Protein AF-A0A8T2SCH7-F1 (afdb_monomer_lite)

Secondary structure (DSSP, 8-state):
-EEEEEPPP-----SS-PPP----------S-----TTPPPPEEES--HHHHIIIIITTT---EEESTTTT-GGGG--HHHHHHHHTTSEEEEEEEEEETTTTEE--THHHHS-TTTS-SS--EEEEEEEEHHHHHIIIIISTT-TT-SEEEEEEEE-HHHH-HHHHTT----GGG--TT------EEE--TT-EEEEEE-SS-------SS--B-----GGGGGGG-B-SS-GGGTTBBS--GGGGTTS--

Structure (mmCIF, N/CA/C/O backbone):
data_AF-A0A8T2SCH7-F1
#
_entry.id   AF-A0A8T2SCH7-F1
#
loop_
_atom_site.group_PDB
_atom_site.id
_atom_site.type_symbol
_atom_site.label_atom_id
_atom_site.label_alt_id
_atom_site.label_comp_id
_atom_site.label_asym_id
_atom_site.label_entity_id
_atom_site.label_seq_id
_atom_site.pdbx_PDB_ins_code
_atom_site.Cartn_x
_atom_site.Cartn_y
_atom_site.Cartn_z
_atom_site.occupancy
_atom_site.B_iso_or_equiv
_atom_site.auth_seq_id
_atom_site.auth_comp_id
_atom_site.auth_asym_id
_atom_site.auth_atom_id
_atom_site.pdbx_PDB_model_num
ATOM 1 N N . MET A 1 1 ? 6.361 -9.635 -9.978 1.00 28.22 1 MET A N 1
ATOM 2 C CA . MET A 1 1 ? 5.290 -8.670 -10.321 1.00 28.22 1 MET A CA 1
ATOM 3 C C . MET A 1 1 ? 5.684 -7.310 -9.744 1.00 28.22 1 MET A C 1
ATOM 5 O O . MET A 1 1 ? 6.038 -7.266 -8.576 1.00 28.22 1 MET A O 1
ATOM 9 N N . MET A 1 2 ? 5.753 -6.240 -10.545 1.00 25.84 2 MET A N 1
ATOM 10 C CA . MET A 1 2 ? 6.092 -4.882 -10.066 1.00 25.84 2 MET A CA 1
ATOM 11 C C . MET A 1 2 ? 4.814 -4.156 -9.638 1.00 25.84 2 MET A C 1
ATOM 13 O O . MET A 1 2 ? 3.806 -4.282 -10.328 1.00 25.84 2 MET A O 1
ATOM 17 N N . LYS A 1 3 ? 4.845 -3.406 -8.532 1.00 30.06 3 LYS A N 1
ATOM 18 C CA . LYS A 1 3 ? 3.675 -2.742 -7.936 1.00 30.06 3 LYS A CA 1
ATOM 19 C C . LYS A 1 3 ? 3.937 -1.250 -7.771 1.00 30.06 3 LYS A C 1
ATOM 21 O O . LYS A 1 3 ? 5.049 -0.839 -7.463 1.00 30.06 3 LYS A O 1
ATOM 26 N N . TRP A 1 4 ? 2.898 -0.450 -7.967 1.00 32.16 4 TRP A N 1
ATOM 27 C CA . TRP A 1 4 ? 2.914 0.998 -7.773 1.00 32.16 4 TRP A CA 1
ATOM 28 C C . TRP A 1 4 ? 1.619 1.439 -7.102 1.00 32.16 4 TRP A C 1
ATOM 30 O O . TRP A 1 4 ? 0.642 0.704 -7.135 1.00 32.16 4 TRP A O 1
ATOM 40 N N . MET A 1 5 ? 1.597 2.616 -6.484 1.00 27.81 5 MET A N 1
ATOM 41 C CA . MET A 1 5 ? 0.427 3.149 -5.778 1.00 27.81 5 MET A CA 1
ATOM 42 C C . MET A 1 5 ? 0.433 4.688 -5.853 1.00 27.81 5 MET A C 1
ATOM 44 O O . MET A 1 5 ? 1.464 5.296 -5.585 1.00 27.81 5 MET A O 1
ATOM 48 N N . TRP A 1 6 ? -0.699 5.304 -6.204 1.00 23.48 6 TRP A N 1
ATOM 49 C CA . TRP A 1 6 ? -0.928 6.755 -6.319 1.00 23.48 6 TRP A CA 1
ATOM 50 C C . TRP A 1 6 ? -2.396 7.063 -6.016 1.00 23.48 6 TRP A C 1
ATOM 52 O O . TRP A 1 6 ? -3.260 6.516 -6.666 1.00 23.48 6 TRP A O 1
ATOM 62 N N . GLY A 1 7 ? -2.748 7.912 -5.061 1.00 24.41 7 GLY A N 1
ATOM 63 C CA . GLY A 1 7 ? -4.157 8.295 -4.861 1.00 24.41 7 GLY A CA 1
ATOM 64 C C . GLY A 1 7 ? -4.513 9.560 -5.641 1.00 24.41 7 GLY A C 1
ATOM 65 O O . GLY A 1 7 ? -3.963 10.605 -5.309 1.00 24.41 7 GLY A O 1
ATOM 66 N N . ASP A 1 8 ? -5.440 9.488 -6.606 1.00 26.50 8 ASP A N 1
ATOM 67 C CA . ASP A 1 8 ? -6.141 10.680 -7.117 1.00 26.50 8 ASP A CA 1
ATOM 68 C C . ASP A 1 8 ? -7.386 10.966 -6.275 1.00 26.50 8 ASP A C 1
ATOM 70 O O . ASP A 1 8 ? -8.148 10.064 -5.911 1.00 26.50 8 ASP A O 1
ATOM 74 N N . GLY A 1 9 ? -7.552 12.246 -5.946 1.00 28.94 9 GLY A N 1
ATOM 75 C CA . GLY A 1 9 ? -8.533 12.747 -5.000 1.00 28.94 9 GLY A CA 1
ATOM 76 C C . GLY A 1 9 ? -9.970 12.744 -5.512 1.00 28.94 9 GLY A C 1
ATOM 77 O O . GLY A 1 9 ? -10.261 13.134 -6.635 1.00 28.94 9 GLY A O 1
ATOM 78 N N . ALA A 1 10 ? -10.879 12.382 -4.615 1.00 25.59 10 ALA A N 1
ATOM 79 C CA . ALA A 1 10 ? -12.086 13.146 -4.325 1.00 25.59 10 ALA A CA 1
ATOM 80 C C . ALA A 1 10 ? -12.674 12.575 -3.034 1.00 25.59 10 ALA A C 1
ATOM 82 O O . ALA A 1 10 ? -13.134 11.432 -2.996 1.00 25.59 10 ALA A O 1
ATOM 83 N N . GLY A 1 11 ? -12.653 13.370 -1.966 1.00 32.06 11 GLY A N 1
ATOM 84 C CA . GLY A 1 11 ? -13.435 13.095 -0.773 1.00 32.06 11 GLY A CA 1
ATOM 85 C C . GLY A 1 11 ? -14.918 13.125 -1.122 1.00 32.06 11 GLY A C 1
ATOM 86 O O . GLY A 1 11 ? -15.516 14.190 -1.169 1.00 32.06 11 GLY A O 1
ATOM 87 N N . LYS A 1 12 ? -15.496 11.952 -1.381 1.00 23.06 12 LYS A N 1
ATOM 88 C CA . LYS A 1 12 ? -16.883 11.594 -1.070 1.00 23.06 12 LYS A CA 1
ATOM 89 C C . LYS A 1 12 ? -16.900 10.097 -0.799 1.00 23.06 12 LYS A C 1
ATOM 91 O O . LYS A 1 12 ? -16.490 9.314 -1.653 1.00 23.06 12 LYS A O 1
ATOM 96 N N . VAL A 1 13 ? -17.390 9.702 0.374 1.00 29.55 13 VAL A N 1
ATOM 97 C CA . VAL A 1 13 ? -17.835 8.327 0.615 1.00 29.55 13 VAL A CA 1
ATOM 98 C C . VAL A 1 13 ? -18.887 8.023 -0.449 1.00 29.55 13 VAL A C 1
ATOM 100 O O . VAL A 1 13 ? -20.000 8.532 -0.394 1.00 29.55 13 VAL A O 1
ATOM 103 N N . ASN A 1 14 ? -18.503 7.258 -1.464 1.00 21.97 14 ASN A N 1
ATOM 104 C CA . ASN A 1 14 ? -19.395 6.747 -2.489 1.00 21.97 14 ASN A CA 1
ATOM 105 C C . ASN A 1 14 ? -19.035 5.283 -2.704 1.00 21.97 14 ASN A C 1
ATOM 107 O O . ASN A 1 14 ? -17.885 4.954 -3.000 1.00 21.97 14 ASN A O 1
ATOM 111 N N . LEU A 1 15 ? -20.038 4.412 -2.562 1.00 24.67 15 LEU A N 1
ATOM 112 C CA . LEU A 1 15 ? -19.986 3.065 -3.112 1.00 24.67 15 LEU A CA 1
ATOM 113 C C . LEU A 1 15 ? -19.477 3.144 -4.557 1.00 24.67 15 LEU A C 1
ATOM 115 O O . LEU A 1 15 ? -19.987 3.938 -5.347 1.00 24.67 15 LEU A O 1
ATOM 119 N N . ALA A 1 16 ? -18.477 2.314 -4.852 1.00 25.75 16 ALA A N 1
ATOM 120 C CA . ALA A 1 16 ? -17.986 1.935 -6.172 1.00 25.75 16 ALA A CA 1
ATOM 121 C C . ALA A 1 16 ? -18.681 2.621 -7.366 1.00 25.75 16 ALA A C 1
ATOM 123 O O . ALA A 1 16 ? -19.712 2.155 -7.847 1.00 25.75 16 ALA A O 1
ATOM 124 N N . ARG A 1 17 ? -18.069 3.682 -7.901 1.00 22.08 17 ARG A N 1
ATOM 125 C CA . ARG A 1 17 ? -18.252 4.105 -9.297 1.00 22.08 17 ARG A CA 1
ATOM 126 C C . ARG A 1 17 ? -16.955 4.709 -9.827 1.00 22.08 17 ARG A C 1
ATOM 128 O O . ARG A 1 17 ? -16.694 5.891 -9.635 1.00 22.08 17 ARG A O 1
ATOM 135 N N . SER A 1 18 ? -16.150 3.904 -10.518 1.00 26.44 18 SER A N 1
ATOM 136 C CA . SER A 1 18 ? -15.151 4.427 -11.453 1.00 26.44 18 SER A CA 1
ATOM 137 C C . SER A 1 18 ? -15.870 4.831 -12.739 1.00 26.44 18 SER A C 1
ATOM 139 O O . SER A 1 18 ? -16.468 3.983 -13.405 1.00 26.44 18 SER A O 1
ATOM 141 N N . LEU A 1 19 ? -15.846 6.123 -13.065 1.00 22.61 19 LEU A N 1
ATOM 142 C CA . LEU A 1 19 ? -16.333 6.628 -14.343 1.00 22.61 19 LEU A CA 1
ATOM 143 C C . LEU A 1 19 ? -15.437 6.155 -15.497 1.00 22.61 19 LEU A C 1
ATOM 145 O O . LEU A 1 19 ? -14.212 6.204 -15.426 1.00 22.61 19 LEU A O 1
ATOM 149 N N . LEU A 1 20 ? -16.116 5.721 -16.555 1.00 26.31 20 LEU A N 1
ATOM 150 C CA . LEU A 1 20 ? -15.616 5.365 -17.876 1.00 26.31 20 LEU A CA 1
ATOM 151 C C . LEU A 1 20 ? -15.364 6.621 -18.719 1.00 26.31 20 LEU A C 1
ATOM 153 O O . LEU A 1 20 ? -16.193 7.528 -18.721 1.00 26.31 20 LEU A O 1
ATOM 157 N N . LEU A 1 21 ? -14.336 6.582 -19.565 1.00 23.95 21 LEU A N 1
ATOM 158 C CA . LEU A 1 21 ? -14.369 7.214 -20.885 1.00 23.95 21 LEU A CA 1
ATOM 159 C C . LEU A 1 21 ? -13.768 6.234 -21.898 1.00 23.95 21 LEU A C 1
ATOM 161 O O . LEU A 1 21 ? -12.654 5.757 -21.711 1.00 23.95 21 LEU A O 1
ATOM 165 N N . GLY A 1 22 ? -14.518 5.939 -22.965 1.00 23.25 22 GLY A N 1
ATOM 166 C CA . GLY A 1 22 ? -14.014 5.214 -24.136 1.00 23.25 22 GLY A CA 1
ATOM 167 C C . GLY A 1 22 ? -14.621 3.832 -24.361 1.00 23.25 22 GLY A C 1
ATOM 168 O O . GLY A 1 22 ? -13.958 2.811 -24.238 1.00 23.25 22 GLY A O 1
ATOM 169 N N . SER A 1 23 ? -15.891 3.809 -24.748 1.00 28.23 23 SER A N 1
ATOM 170 C CA . SER A 1 23 ? -16.586 2.665 -25.337 1.00 28.23 23 SER A CA 1
ATOM 171 C C . SER A 1 23 ? -15.887 2.128 -26.593 1.00 28.23 23 SER A C 1
ATOM 173 O O . SER A 1 23 ? -15.727 2.875 -27.559 1.00 28.23 23 SER A O 1
ATOM 175 N N . ARG A 1 24 ? -15.603 0.820 -26.626 1.00 26.30 24 ARG A N 1
ATOM 176 C CA . ARG A 1 24 ? -15.774 -0.054 -27.802 1.00 26.30 24 ARG A CA 1
ATOM 177 C C . ARG A 1 24 ? -15.800 -1.517 -27.354 1.00 26.30 24 ARG A C 1
ATOM 179 O O . ARG A 1 24 ? -14.807 -2.045 -26.868 1.00 26.30 24 ARG A O 1
ATOM 186 N N . ASN A 1 25 ? -16.958 -2.147 -27.539 1.00 33.34 25 ASN A N 1
ATOM 187 C CA . ASN A 1 25 ? -17.119 -3.596 -27.507 1.00 33.34 25 ASN A CA 1
ATOM 188 C C . ASN A 1 25 ? -16.117 -4.241 -28.472 1.00 33.34 25 ASN A C 1
ATOM 190 O O . ASN A 1 25 ? -16.177 -3.962 -29.668 1.00 33.34 25 ASN A O 1
ATOM 194 N N . MET A 1 26 ? -15.267 -5.142 -27.985 1.00 29.25 26 MET A N 1
ATOM 195 C CA . MET A 1 26 ? -14.740 -6.228 -28.808 1.00 29.25 26 MET A CA 1
ATOM 196 C C . MET A 1 26 ? -14.812 -7.530 -28.017 1.00 29.25 26 MET A C 1
ATOM 198 O O . MET A 1 26 ? -14.457 -7.583 -26.844 1.00 29.25 26 MET A O 1
ATOM 202 N N . GLY A 1 27 ? -15.410 -8.525 -28.669 1.00 25.09 27 GLY A N 1
ATOM 203 C CA . GLY A 1 27 ? -15.901 -9.756 -28.077 1.00 25.09 27 GLY A CA 1
ATOM 204 C C . GLY A 1 27 ? -14.831 -10.663 -27.484 1.00 25.09 27 GLY A C 1
ATOM 205 O O . GLY A 1 27 ? -13.634 -10.538 -27.735 1.00 25.09 27 GLY A O 1
ATOM 206 N N . PHE A 1 28 ? -15.326 -11.617 -26.703 1.00 35.09 28 PHE A N 1
ATOM 207 C CA . PHE A 1 28 ? -14.559 -12.729 -26.174 1.00 35.09 28 PHE A CA 1
ATOM 208 C C . PHE A 1 28 ? -13.975 -13.559 -27.322 1.00 35.09 28 PHE A C 1
ATOM 210 O O . PHE A 1 28 ? -14.704 -14.168 -28.102 1.00 35.09 28 PHE A O 1
ATOM 217 N N . SER A 1 29 ? -12.648 -13.591 -27.389 1.00 30.23 29 SER A N 1
ATOM 218 C CA . SER A 1 29 ? -11.866 -14.555 -28.155 1.00 30.23 29 SER A CA 1
ATOM 219 C C . SER A 1 29 ? -10.732 -15.033 -27.261 1.00 30.23 29 SER A C 1
ATOM 221 O O . SER A 1 29 ? -9.880 -14.252 -26.838 1.00 30.23 29 SER A O 1
ATOM 223 N N . SER A 1 30 ? -10.748 -16.328 -26.966 1.00 36.09 30 SER A N 1
ATOM 224 C CA . SER A 1 30 ? -9.691 -17.065 -26.288 1.00 36.09 30 SER A CA 1
ATOM 225 C C . SER A 1 30 ? -8.424 -17.083 -27.148 1.00 36.09 30 SER A C 1
ATOM 227 O O . SER A 1 30 ? -8.255 -17.944 -28.008 1.00 36.09 30 SER A O 1
ATOM 229 N N . SER A 1 31 ? -7.530 -16.125 -26.929 1.00 33.31 31 SER A N 1
ATOM 230 C CA . SER A 1 31 ? -6.163 -16.154 -27.451 1.00 33.31 31 SER A CA 1
ATOM 231 C C . SER A 1 31 ? -5.293 -15.227 -26.610 1.00 33.31 31 SER A C 1
ATOM 233 O O . SER A 1 31 ? -5.635 -14.052 -26.496 1.00 33.31 31 SER A O 1
ATOM 235 N N . ASN A 1 32 ? -4.209 -15.764 -26.034 1.00 41.28 32 ASN A N 1
ATOM 236 C CA . ASN A 1 32 ? -3.140 -15.071 -25.299 1.00 41.28 32 ASN A CA 1
ATOM 237 C C . ASN A 1 32 ? -3.033 -13.573 -25.636 1.00 41.28 32 ASN A C 1
ATOM 239 O O . ASN A 1 32 ? -2.365 -13.193 -26.598 1.00 41.28 32 ASN A O 1
ATOM 243 N N . GLN A 1 33 ? -3.667 -12.714 -24.837 1.00 42.34 33 GLN A N 1
ATOM 244 C CA . GLN A 1 33 ? -3.429 -11.279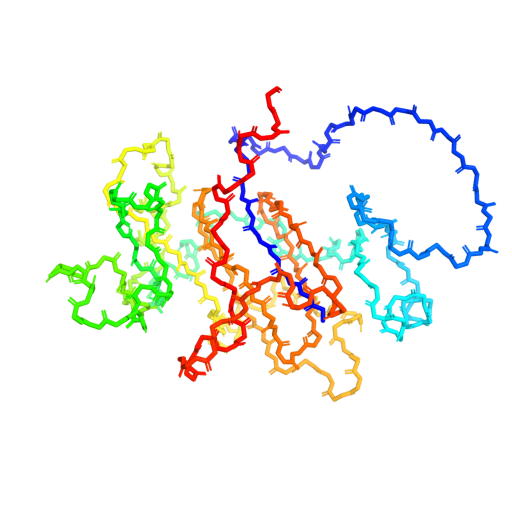 -24.924 1.00 42.34 33 GLN A CA 1
ATOM 245 C C . GLN A 1 33 ? -2.200 -10.974 -24.075 1.00 42.34 33 GLN A C 1
ATOM 247 O O . GLN A 1 33 ? -2.274 -10.883 -22.852 1.00 42.34 33 GLN A O 1
ATOM 252 N N . GLY A 1 34 ? -1.045 -10.875 -24.735 1.00 47.81 34 GLY A N 1
ATOM 253 C CA . GLY A 1 34 ? 0.146 -10.307 -24.115 1.00 47.81 34 GLY A CA 1
ATOM 254 C C . GLY A 1 34 ? -0.154 -8.909 -23.567 1.00 47.81 34 GLY A C 1
ATOM 255 O O . GLY A 1 34 ? -1.016 -8.200 -24.088 1.00 47.81 34 GLY A O 1
ATOM 256 N N . ILE A 1 35 ? 0.551 -8.510 -22.507 1.00 55.72 35 ILE A N 1
ATOM 257 C CA . ILE A 1 35 ? 0.437 -7.159 -21.950 1.00 55.72 35 ILE A CA 1
ATOM 258 C C . ILE A 1 35 ? 0.805 -6.153 -23.048 1.00 55.72 35 ILE A C 1
ATOM 260 O O . ILE A 1 35 ? 1.967 -6.051 -23.442 1.00 55.72 35 ILE A O 1
ATOM 264 N N . VAL A 1 36 ? -0.178 -5.397 -23.536 1.00 59.53 36 VAL A N 1
ATOM 265 C CA . VAL A 1 36 ? 0.071 -4.266 -24.433 1.00 59.53 36 VAL A CA 1
ATOM 266 C C . VAL A 1 36 ? 0.588 -3.105 -23.589 1.00 59.53 36 VAL A C 1
ATOM 268 O O . VAL A 1 36 ? -0.048 -2.701 -22.614 1.00 59.53 36 VAL A O 1
ATOM 271 N N . ALA A 1 37 ? 1.754 -2.566 -23.944 1.00 63.97 37 ALA A N 1
ATOM 272 C CA . ALA A 1 37 ? 2.327 -1.416 -23.253 1.00 63.97 37 ALA A CA 1
ATOM 273 C C . ALA A 1 37 ? 1.334 -0.237 -23.253 1.00 63.97 37 ALA A C 1
ATOM 275 O O . ALA A 1 37 ? 0.829 0.158 -24.301 1.00 63.97 37 ALA A O 1
ATOM 276 N N . GLY A 1 38 ? 1.043 0.307 -22.067 1.00 69.25 38 GLY A N 1
ATOM 277 C CA . GLY A 1 38 ? 0.085 1.404 -21.889 1.00 69.25 38 GLY A CA 1
ATOM 278 C C . GLY A 1 38 ? -1.388 0.986 -21.780 1.00 69.25 38 GLY A C 1
ATOM 279 O O . GLY A 1 38 ? -2.228 1.850 -21.537 1.00 69.25 38 GLY A O 1
ATOM 280 N N . ALA A 1 39 ? -1.721 -0.303 -21.906 1.00 80.50 39 ALA A N 1
ATOM 281 C CA . ALA A 1 39 ? -3.089 -0.776 -21.707 1.00 80.50 39 ALA A CA 1
ATOM 282 C C . ALA A 1 39 ? -3.448 -0.911 -20.211 1.00 80.50 39 ALA A C 1
ATOM 284 O O . ALA A 1 39 ? -2.582 -1.238 -19.391 1.00 80.50 39 ALA A O 1
ATOM 285 N N . PRO A 1 40 ? -4.724 -0.697 -19.834 1.00 87.75 40 PRO A N 1
ATOM 286 C CA . PRO A 1 40 ? -5.210 -0.999 -18.492 1.00 87.75 40 PRO A CA 1
ATOM 287 C C . PRO A 1 40 ? -5.008 -2.473 -18.118 1.00 87.75 40 PRO A C 1
ATOM 289 O O . PRO A 1 40 ? -5.125 -3.365 -18.958 1.00 87.75 40 PRO A O 1
ATOM 292 N N . VAL A 1 41 ? -4.762 -2.733 -16.833 1.00 89.81 41 VAL A N 1
ATOM 293 C CA . VAL A 1 41 ? -4.708 -4.100 -16.294 1.00 89.81 41 VAL A CA 1
ATOM 294 C C . VAL A 1 41 ? -6.084 -4.760 -16.423 1.00 89.81 41 VAL A C 1
ATOM 296 O O . VAL A 1 41 ? -7.104 -4.142 -16.108 1.00 89.81 41 VAL A O 1
ATOM 299 N N . SER A 1 42 ? -6.103 -6.022 -16.865 1.00 91.50 42 SER A N 1
ATOM 300 C CA . SER A 1 42 ? -7.337 -6.806 -16.994 1.00 91.50 42 SER A CA 1
ATOM 301 C C . SER A 1 42 ? -8.090 -6.916 -15.663 1.00 91.50 42 SER A C 1
ATOM 303 O O . SER A 1 42 ? -7.482 -6.974 -14.589 1.00 91.50 42 SER A O 1
ATOM 305 N N . ARG A 1 43 ? -9.423 -6.929 -15.735 1.00 94.38 43 ARG A N 1
ATOM 306 C CA . ARG A 1 43 ? -10.316 -7.048 -14.578 1.00 94.38 43 ARG A CA 1
ATOM 307 C C . ARG A 1 43 ? -11.164 -8.299 -14.729 1.00 94.38 43 ARG A C 1
ATOM 309 O O . ARG A 1 43 ? -11.694 -8.543 -15.812 1.00 94.38 43 ARG A O 1
ATOM 316 N N . VAL A 1 44 ? -11.293 -9.068 -13.656 1.00 94.75 44 VAL A N 1
ATOM 317 C CA . VAL A 1 44 ? -12.109 -10.284 -13.618 1.00 94.75 44 VAL A CA 1
ATOM 318 C C . VAL A 1 44 ? -12.893 -10.366 -12.323 1.00 94.75 44 VAL A C 1
ATOM 320 O O . VAL A 1 44 ? -12.405 -9.979 -11.266 1.00 94.75 44 VAL A O 1
ATOM 323 N N . HIS A 1 45 ? -14.102 -10.902 -12.403 1.00 94.56 45 HIS A N 1
ATOM 324 C CA . HIS A 1 45 ? -14.978 -11.067 -11.254 1.00 94.56 45 HIS A CA 1
ATOM 325 C C . HIS A 1 45 ? -14.762 -12.443 -10.621 1.00 94.56 45 HIS A C 1
ATOM 327 O O . HIS A 1 45 ? -15.151 -13.441 -11.225 1.00 94.56 45 HIS A O 1
ATOM 333 N N . ALA A 1 46 ? -14.150 -12.481 -9.431 1.00 88.62 46 ALA A N 1
ATOM 334 C CA . ALA A 1 46 ? -13.932 -13.680 -8.610 1.00 88.62 46 ALA A CA 1
ATOM 335 C C . ALA A 1 46 ? -13.679 -14.974 -9.431 1.00 88.62 46 ALA A C 1
ATOM 337 O O . ALA A 1 46 ? -14.507 -15.889 -9.413 1.00 88.62 46 ALA A O 1
ATOM 338 N N . PRO A 1 47 ? -12.582 -15.049 -10.216 1.00 93.31 47 PRO A N 1
ATOM 339 C CA . PRO A 1 47 ? -12.305 -16.201 -11.068 1.00 93.31 47 PRO A CA 1
ATOM 340 C C . PRO A 1 47 ? -12.104 -17.447 -10.205 1.00 93.31 47 PRO A C 1
ATOM 342 O O . PRO A 1 47 ? -11.603 -17.358 -9.087 1.00 93.31 47 PRO A O 1
ATOM 345 N N . ARG A 1 48 ? -12.418 -18.634 -10.726 1.00 94.69 48 ARG A N 1
ATOM 346 C CA . ARG A 1 48 ? -12.083 -19.872 -10.008 1.00 94.69 48 ARG A CA 1
ATOM 347 C C . ARG A 1 48 ? -10.572 -19.937 -9.795 1.00 94.69 48 ARG A C 1
ATOM 349 O O . ARG A 1 48 ? -9.822 -19.635 -10.726 1.00 94.69 48 ARG A O 1
ATOM 356 N N . PHE A 1 49 ? -10.125 -20.421 -8.638 1.00 92.44 49 PHE A N 1
ATOM 357 C CA . PHE A 1 49 ? -8.703 -20.578 -8.325 1.00 92.44 49 PHE A CA 1
ATOM 358 C C . PHE A 1 49 ? -7.865 -21.186 -9.464 1.0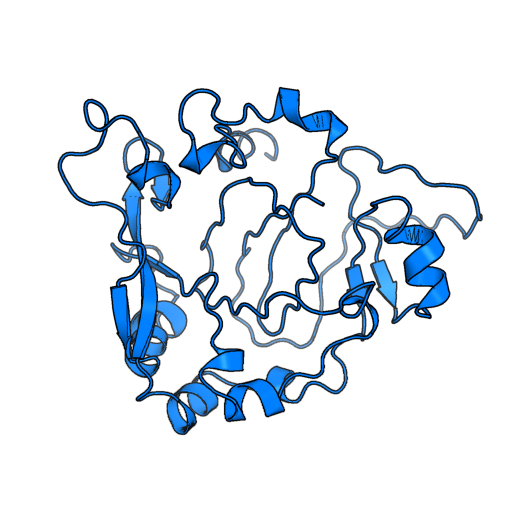0 92.44 49 PHE A C 1
ATOM 360 O O . PHE A 1 49 ? -6.804 -20.676 -9.804 1.00 92.44 49 PHE A O 1
ATOM 367 N N . GLN A 1 50 ? -8.355 -22.243 -10.118 1.00 95.12 50 GLN A N 1
ATOM 368 C CA . GLN A 1 50 ? -7.633 -22.899 -11.217 1.00 95.12 50 GLN A CA 1
ATOM 369 C C . GLN A 1 50 ? -7.456 -22.000 -12.450 1.00 95.12 50 GLN A C 1
ATOM 371 O O . GLN A 1 50 ? -6.396 -22.023 -13.075 1.00 95.12 50 GLN A O 1
ATOM 376 N N . ASP A 1 51 ? -8.471 -21.198 -12.784 1.00 95.44 51 ASP A N 1
ATOM 377 C CA . ASP A 1 51 ? -8.376 -20.228 -13.876 1.00 95.44 51 ASP A CA 1
ATOM 378 C C . ASP A 1 51 ? -7.412 -19.099 -13.482 1.00 95.44 51 ASP A C 1
ATOM 380 O O . ASP A 1 51 ? -6.564 -18.720 -14.287 1.00 95.44 51 ASP A O 1
ATOM 384 N N . PHE A 1 52 ? -7.448 -18.648 -12.215 1.00 94.06 52 PHE A N 1
ATOM 385 C CA . PHE A 1 52 ? -6.469 -17.693 -11.683 1.00 94.06 52 PHE A CA 1
ATOM 386 C C . PHE A 1 52 ? -5.022 -18.177 -11.888 1.00 94.06 52 PHE A C 1
ATOM 388 O O . PHE A 1 52 ? -4.165 -17.445 -12.396 1.00 94.06 52 PHE A O 1
ATOM 395 N N . ILE A 1 53 ? -4.758 -19.437 -11.522 1.00 93.38 53 ILE A N 1
ATOM 396 C CA . ILE A 1 53 ? -3.435 -20.049 -11.649 1.00 93.38 53 ILE A CA 1
ATOM 397 C C . ILE A 1 53 ? -2.986 -20.113 -13.112 1.00 93.38 53 ILE A C 1
ATOM 399 O O . ILE A 1 53 ? -1.861 -19.714 -13.422 1.00 93.38 53 ILE A O 1
ATOM 403 N N . ARG A 1 54 ? -3.855 -20.613 -13.998 1.00 95.00 54 ARG A N 1
ATOM 404 C CA . ARG A 1 54 ? -3.550 -20.832 -15.418 1.00 95.00 54 ARG A CA 1
ATOM 405 C C . ARG A 1 54 ? -3.318 -19.524 -16.171 1.00 95.00 54 ARG A C 1
ATOM 407 O O . ARG A 1 54 ? -2.342 -19.432 -16.908 1.00 95.00 54 ARG A O 1
ATOM 414 N N . ASP A 1 55 ? -4.202 -18.545 -15.992 1.00 92.50 55 ASP A N 1
ATOM 415 C CA . ASP A 1 55 ? -4.280 -17.391 -16.894 1.00 92.50 55 ASP A CA 1
ATOM 416 C C . ASP A 1 55 ? -3.492 -16.170 -16.384 1.00 92.50 55 ASP A C 1
ATOM 418 O O . ASP A 1 55 ? -3.101 -15.325 -17.190 1.00 92.50 55 ASP A O 1
ATOM 422 N N . TRP A 1 56 ? -3.194 -16.082 -15.076 1.00 91.75 56 TRP A N 1
ATOM 423 C CA . TRP A 1 56 ? -2.501 -14.917 -14.496 1.00 91.75 56 TRP A CA 1
ATOM 424 C C . TRP A 1 56 ? -1.284 -15.261 -13.640 1.00 91.75 56 TRP A C 1
ATOM 426 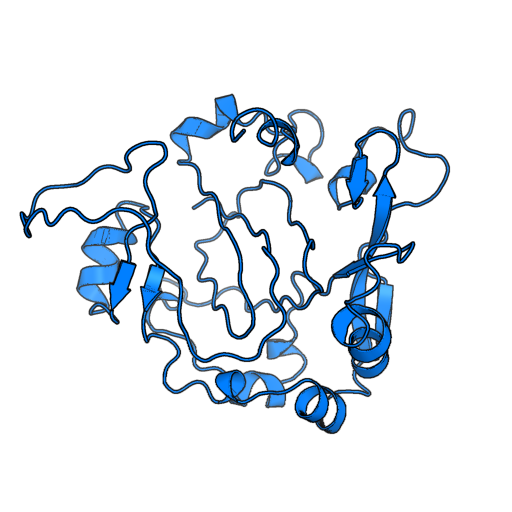O O . TRP A 1 56 ? -0.220 -14.671 -13.841 1.00 91.75 56 TRP A O 1
ATOM 436 N N . PHE A 1 57 ? -1.388 -16.222 -12.716 1.00 88.56 57 PHE A N 1
ATOM 437 C CA . PHE A 1 57 ? -0.271 -16.538 -11.820 1.00 88.56 57 PHE A CA 1
ATOM 438 C C . PHE A 1 57 ? 0.917 -17.162 -12.567 1.00 88.56 57 PHE A C 1
ATOM 440 O O . PHE A 1 57 ? 2.021 -16.622 -12.513 1.00 88.56 57 PHE A O 1
ATOM 447 N N . GLN A 1 58 ? 0.710 -18.267 -13.294 1.00 87.69 58 GLN A N 1
ATOM 448 C CA . GLN A 1 58 ? 1.788 -18.947 -14.026 1.00 87.69 58 GLN A CA 1
ATOM 449 C C . GLN A 1 58 ? 2.396 -18.065 -15.133 1.00 87.69 58 GLN A C 1
ATOM 451 O O . GLN A 1 58 ? 3.622 -17.959 -15.186 1.00 87.69 58 GLN A O 1
ATOM 456 N N . PRO A 1 59 ? 1.601 -17.343 -15.952 1.00 87.94 59 PRO A N 1
ATOM 457 C CA . PRO A 1 59 ? 2.141 -16.437 -16.970 1.00 87.94 59 PRO A CA 1
ATOM 458 C C . PRO A 1 59 ? 2.761 -15.150 -16.406 1.00 87.94 59 PRO A C 1
ATOM 460 O O . PRO A 1 59 ? 3.350 -14.381 -17.163 1.00 87.94 59 PRO A O 1
ATOM 463 N N . GLN A 1 60 ? 2.640 -14.901 -15.095 1.00 87.19 60 GLN A N 1
ATOM 464 C CA . GLN A 1 60 ? 3.127 -13.696 -14.412 1.00 87.19 60 GLN A CA 1
ATOM 465 C C . GLN A 1 60 ? 2.462 -12.397 -14.901 1.00 87.19 60 GLN A C 1
ATOM 467 O O . GLN A 1 60 ? 3.108 -11.346 -14.982 1.00 87.19 60 GLN A O 1
ATOM 472 N N . PHE A 1 61 ? 1.158 -12.442 -15.180 1.00 87.81 61 PHE A N 1
ATOM 473 C CA . PHE A 1 61 ? 0.383 -11.272 -15.587 1.00 87.81 61 PHE A CA 1
ATOM 474 C C . PHE A 1 61 ? -0.386 -10.645 -14.418 1.00 87.81 61 PHE A C 1
ATOM 476 O O . PHE A 1 61 ? -0.973 -11.355 -13.601 1.00 87.81 61 PHE A O 1
ATOM 483 N N . PRO A 1 62 ? -0.393 -9.303 -14.307 1.00 91.69 62 PRO A N 1
ATOM 484 C CA . PRO A 1 62 ? -1.182 -8.615 -13.301 1.00 91.69 62 PRO A CA 1
ATOM 485 C C . PRO A 1 62 ? -2.671 -8.691 -13.654 1.00 91.69 62 PRO A C 1
ATOM 487 O O . PRO A 1 62 ? -3.057 -8.665 -14.825 1.00 91.69 62 PRO A O 1
ATOM 490 N N . VAL A 1 63 ? -3.511 -8.726 -12.624 1.00 94.00 63 VAL A N 1
ATOM 491 C CA . VAL A 1 63 ? -4.967 -8.751 -12.759 1.00 94.00 63 VAL A CA 1
ATOM 492 C C . VAL A 1 63 ? -5.616 -8.049 -11.579 1.00 94.00 63 VAL A C 1
ATOM 494 O O . VAL A 1 63 ? -5.121 -8.122 -10.454 1.00 94.00 63 VAL A O 1
ATOM 497 N N . VAL A 1 64 ? -6.727 -7.362 -11.833 1.00 95.50 64 VAL A N 1
ATOM 498 C CA . VAL A 1 64 ? -7.617 -6.878 -10.778 1.00 95.50 64 VAL A CA 1
ATOM 499 C C . VAL A 1 64 ? -8.730 -7.894 -10.581 1.00 95.50 64 VAL A C 1
ATOM 501 O O . VAL A 1 64 ? -9.488 -8.171 -11.509 1.00 95.50 64 VAL A O 1
ATOM 504 N N . ILE A 1 65 ? -8.835 -8.418 -9.362 1.00 94.56 65 ILE A N 1
ATOM 505 C CA . ILE A 1 65 ? -9.901 -9.340 -8.983 1.00 94.56 65 ILE A CA 1
ATOM 506 C C . ILE A 1 65 ? -11.002 -8.555 -8.278 1.00 94.56 65 ILE A C 1
ATOM 508 O O . ILE A 1 65 ? -10.804 -7.989 -7.204 1.00 94.56 65 ILE A O 1
ATOM 512 N N . GLU A 1 66 ? -12.167 -8.516 -8.901 1.00 93.75 66 GLU A N 1
ATOM 513 C CA . GLU A 1 66 ? -13.375 -7.917 -8.356 1.00 93.75 66 GLU A CA 1
ATOM 514 C C . GLU A 1 66 ? -14.100 -8.928 -7.465 1.00 93.75 66 GLU A C 1
ATOM 516 O O . GLU A 1 66 ? -13.962 -10.141 -7.635 1.00 93.75 66 GLU A O 1
ATOM 521 N N . SER A 1 67 ? -14.842 -8.416 -6.484 1.00 90.31 67 SER A N 1
ATOM 522 C CA . SER A 1 67 ? -15.661 -9.199 -5.547 1.00 90.31 67 SER A CA 1
ATOM 523 C C . SER A 1 67 ? -14.930 -10.167 -4.603 1.00 90.31 67 SER A C 1
ATOM 525 O O . SER A 1 67 ? -15.553 -10.737 -3.715 1.00 90.31 67 SER A O 1
ATOM 527 N N . ALA A 1 68 ? -13.598 -10.261 -4.662 1.00 89.56 68 ALA A N 1
ATOM 528 C CA . ALA A 1 68 ? -12.805 -11.098 -3.748 1.00 89.56 68 ALA A CA 1
ATOM 529 C C . ALA A 1 68 ? -12.845 -10.667 -2.268 1.00 89.56 68 ALA A C 1
ATOM 531 O O . ALA A 1 68 ? -12.449 -11.431 -1.396 1.00 89.56 68 ALA A O 1
ATOM 532 N N . MET A 1 69 ? -13.298 -9.444 -1.978 1.00 91.56 69 MET A N 1
ATOM 533 C CA . MET A 1 69 ? -13.404 -8.908 -0.614 1.00 91.56 69 MET A CA 1
ATOM 534 C C . MET A 1 69 ? -14.860 -8.798 -0.149 1.00 91.56 69 MET A C 1
ATOM 536 O O . MET A 1 69 ? -15.131 -8.080 0.809 1.00 91.56 69 MET A O 1
ATOM 540 N N . GLU A 1 70 ? -15.827 -9.421 -0.836 1.00 90.12 70 GLU A N 1
ATOM 541 C CA . GLU A 1 70 ? -17.249 -9.142 -0.596 1.00 90.12 70 GLU A CA 1
ATOM 542 C C . GLU A 1 70 ? -17.674 -9.323 0.865 1.00 90.12 70 GLU A C 1
ATOM 544 O O . GLU A 1 70 ? -18.368 -8.457 1.403 1.00 90.12 70 GLU A O 1
ATOM 549 N N . ASN A 1 71 ? -17.156 -10.368 1.510 1.00 90.56 71 ASN A N 1
ATOM 550 C CA . ASN A 1 71 ? -17.477 -10.743 2.886 1.00 90.56 71 ASN A CA 1
ATOM 551 C C . ASN A 1 71 ? -16.600 -10.057 3.946 1.00 90.56 71 ASN A C 1
ATOM 553 O O . ASN A 1 71 ? -16.825 -10.234 5.142 1.00 90.56 71 ASN A O 1
ATOM 557 N N . TRP A 1 72 ? -15.615 -9.245 3.547 1.00 93.62 72 TRP A N 1
ATOM 558 C CA . TRP A 1 72 ? -14.729 -8.585 4.504 1.00 93.62 72 TRP A CA 1
ATOM 559 C C . TRP A 1 72 ? -15.496 -7.565 5.346 1.00 93.62 72 TRP A C 1
ATOM 561 O O . TRP A 1 72 ? -15.926 -6.523 4.839 1.00 93.62 72 TRP A O 1
ATOM 571 N N . LYS A 1 73 ? -15.567 -7.793 6.663 1.00 93.81 73 LYS A N 1
ATOM 572 C CA . LYS A 1 73 ? -16.104 -6.805 7.618 1.00 93.81 73 LYS A CA 1
ATOM 573 C C . LYS A 1 73 ? -15.292 -5.507 7.595 1.00 93.81 73 LYS A C 1
ATOM 575 O O . LYS A 1 73 ? -15.830 -4.445 7.886 1.00 93.81 73 LYS A O 1
ATOM 580 N N . ALA A 1 74 ? -14.020 -5.565 7.194 1.00 91.44 74 ALA A N 1
ATOM 581 C CA . ALA A 1 74 ? -13.167 -4.392 7.035 1.00 91.44 74 ALA A CA 1
ATOM 582 C C . ALA A 1 74 ? -13.741 -3.336 6.078 1.00 91.44 74 ALA A C 1
ATOM 584 O O . ALA A 1 74 ? -13.475 -2.144 6.234 1.00 91.44 74 ALA A O 1
ATOM 585 N N . ARG A 1 75 ? -14.601 -3.736 5.129 1.00 92.31 75 ARG A N 1
ATOM 586 C CA . ARG A 1 75 ? -15.296 -2.809 4.223 1.00 92.31 75 ARG A CA 1
ATOM 587 C C . ARG A 1 75 ? -16.228 -1.835 4.942 1.00 92.31 75 ARG A C 1
ATOM 589 O O . ARG A 1 75 ? -16.513 -0.779 4.388 1.00 92.31 75 ARG A O 1
ATOM 596 N N . SER A 1 76 ? -16.703 -2.176 6.140 1.00 92.06 76 SER A N 1
ATOM 597 C CA . SER A 1 76 ? -17.563 -1.310 6.952 1.00 92.06 76 SER A CA 1
ATOM 598 C C . SER A 1 76 ? -16.806 -0.547 8.036 1.00 92.06 76 SER A C 1
ATOM 600 O O . SER A 1 76 ? -17.441 0.102 8.867 1.00 92.06 76 SER A O 1
ATOM 602 N N . TRP A 1 77 ? -15.475 -0.656 8.100 1.00 91.62 77 TRP A N 1
ATOM 603 C CA . TRP A 1 77 ? -14.702 0.168 9.022 1.00 91.62 77 TRP A CA 1
ATOM 604 C C . TRP A 1 77 ? -14.931 1.650 8.705 1.00 91.62 77 TRP A C 1
ATOM 606 O O . TRP A 1 77 ? -15.166 2.025 7.558 1.00 91.62 77 TRP A O 1
ATOM 616 N N . THR A 1 78 ? -14.819 2.488 9.733 1.00 92.50 78 THR A N 1
ATOM 617 C CA . THR A 1 78 ? -14.710 3.956 9.670 1.00 92.50 78 THR A CA 1
ATOM 618 C C . THR A 1 78 ? -13.544 4.431 10.545 1.00 92.50 78 THR A C 1
ATOM 620 O O . THR A 1 78 ? -13.056 3.676 11.391 1.00 92.50 78 THR A O 1
ATOM 623 N N . LEU A 1 79 ? -13.104 5.687 10.387 1.00 93.44 79 LEU A N 1
ATOM 624 C CA . LEU A 1 79 ? -11.974 6.230 11.148 1.00 93.44 79 LEU A CA 1
ATOM 625 C C . LEU A 1 79 ? -12.351 6.254 12.628 1.00 93.44 79 LEU A C 1
ATOM 627 O O . LEU A 1 79 ? -11.560 5.857 13.474 1.00 93.44 79 LEU A O 1
ATOM 631 N N . ASP A 1 80 ? -13.609 6.587 12.915 1.00 95.38 80 ASP A N 1
ATOM 632 C CA . ASP A 1 80 ? -14.185 6.575 14.257 1.00 95.38 80 ASP A CA 1
ATOM 633 C C . ASP A 1 80 ? -14.172 5.174 14.869 1.00 95.38 80 ASP A C 1
ATOM 635 O O . ASP A 1 80 ? -13.824 5.017 16.036 1.00 95.38 80 ASP A O 1
ATOM 639 N N . THR A 1 81 ? -14.522 4.134 14.101 1.00 94.38 81 THR A N 1
ATOM 640 C CA . THR A 1 81 ? -14.474 2.757 14.620 1.00 94.38 81 THR A CA 1
ATOM 641 C C . THR A 1 81 ? -13.046 2.283 14.872 1.00 94.38 81 THR A C 1
ATOM 643 O O . THR A 1 81 ? -12.825 1.562 15.844 1.00 94.38 81 THR A O 1
ATOM 646 N N . LEU A 1 82 ? -12.085 2.702 14.039 1.00 93.94 82 LEU A N 1
ATOM 647 C CA . LEU A 1 82 ? -10.669 2.387 14.225 1.00 93.94 82 LEU A CA 1
ATOM 648 C C . LEU A 1 82 ? -10.110 3.101 15.456 1.00 93.94 82 LEU A C 1
ATOM 650 O O . LEU A 1 82 ? -9.489 2.447 16.284 1.00 93.94 82 LEU A O 1
ATOM 654 N N . ILE A 1 83 ? -10.402 4.393 15.638 1.00 96.50 83 ILE A N 1
ATOM 655 C CA . ILE A 1 83 ? -10.035 5.146 16.848 1.00 96.50 83 ILE A CA 1
ATOM 656 C C . ILE A 1 83 ? -10.660 4.501 18.084 1.00 96.50 83 ILE A C 1
ATOM 658 O O . ILE A 1 83 ? -9.964 4.195 19.046 1.00 96.50 83 ILE A O 1
ATOM 662 N N . LYS A 1 84 ? -11.969 4.230 18.052 1.00 97.06 84 LYS A N 1
ATOM 663 C CA . LYS A 1 84 ? -12.693 3.676 19.200 1.00 97.06 84 LYS A CA 1
ATOM 664 C C . LYS A 1 84 ? -12.119 2.339 19.672 1.00 97.06 84 LYS A C 1
ATOM 666 O O . LYS A 1 84 ? -12.135 2.077 20.870 1.00 97.06 84 LYS A O 1
ATOM 671 N N . LYS A 1 85 ? -11.677 1.481 18.748 1.00 95.56 85 LYS A N 1
ATOM 672 C CA . LYS A 1 85 ? -11.145 0.151 19.077 1.00 95.56 85 LYS A CA 1
ATOM 673 C C . LYS A 1 85 ? -9.637 0.141 19.323 1.00 95.56 85 LYS A C 1
ATOM 675 O O . LYS A 1 85 ? -9.182 -0.541 20.229 1.00 95.56 85 LYS A O 1
ATOM 680 N N . PHE A 1 86 ? -8.880 0.879 18.517 1.00 96.25 86 PHE A N 1
ATOM 681 C CA . PHE A 1 86 ? -7.426 0.736 18.397 1.00 96.25 86 PHE A CA 1
ATOM 682 C C . PHE A 1 86 ? -6.671 2.060 18.578 1.00 96.25 86 PHE A C 1
ATOM 684 O O . PHE A 1 86 ? -5.466 2.113 18.364 1.00 96.25 86 PHE A O 1
ATOM 691 N N . GLY A 1 87 ? -7.346 3.147 18.963 1.00 96.94 87 GLY A N 1
ATOM 692 C CA . GLY A 1 87 ? -6.753 4.486 19.038 1.00 96.94 87 GLY A CA 1
ATOM 693 C C . GLY A 1 87 ? -5.532 4.585 19.955 1.00 96.94 87 GLY A C 1
ATOM 694 O O . GLY A 1 87 ? -4.595 5.312 19.644 1.00 96.94 87 GLY A O 1
ATOM 695 N N . GLN A 1 88 ? -5.512 3.790 21.028 1.00 97.50 88 GLN A N 1
ATOM 696 C CA . GLN A 1 88 ? -4.421 3.735 22.008 1.00 97.50 88 GLN A CA 1
ATOM 697 C C . GLN A 1 88 ? -3.271 2.795 21.602 1.00 97.50 88 GLN A C 1
ATOM 699 O O . GLN A 1 88 ? -2.314 2.622 22.354 1.00 97.50 88 GLN A O 1
ATOM 704 N N . THR A 1 89 ? -3.343 2.166 20.427 1.00 96.50 89 THR A N 1
ATOM 705 C CA . THR A 1 89 ? -2.241 1.362 19.899 1.00 96.50 89 THR A CA 1
ATOM 706 C C . THR A 1 89 ? -1.160 2.272 19.325 1.00 96.50 89 THR A C 1
ATOM 708 O O . THR A 1 89 ? -1.435 3.093 18.449 1.00 96.50 89 THR A O 1
ATOM 711 N N . THR A 1 90 ? 0.086 2.081 19.760 1.00 97.44 90 THR A N 1
ATOM 712 C CA . THR A 1 90 ? 1.249 2.687 19.103 1.00 97.44 90 THR A CA 1
ATOM 713 C C . THR A 1 90 ? 1.508 2.007 17.762 1.00 97.44 90 THR A C 1
ATOM 715 O O . THR A 1 90 ? 1.734 0.800 17.701 1.00 97.44 90 THR A O 1
ATOM 718 N N . VAL A 1 91 ? 1.520 2.793 16.692 1.00 97.00 91 VAL A N 1
ATOM 719 C CA . VAL A 1 91 ? 1.895 2.380 15.338 1.00 97.00 91 VAL A CA 1
ATOM 720 C C . VAL A 1 91 ? 3.152 3.124 14.896 1.00 97.00 91 VAL A C 1
ATOM 722 O O . VAL A 1 91 ? 3.485 4.175 15.444 1.00 97.00 91 VAL A O 1
ATOM 725 N N . HIS A 1 92 ? 3.849 2.594 13.891 1.00 97.19 92 HIS A N 1
ATOM 726 C CA . HIS A 1 92 ? 5.014 3.253 13.304 1.00 97.19 92 HIS A CA 1
ATOM 727 C C . HIS A 1 92 ? 4.674 3.788 11.917 1.00 97.19 92 HIS A C 1
ATOM 729 O O . HIS A 1 92 ? 4.092 3.079 11.089 1.00 97.19 92 HIS A O 1
ATOM 735 N N . ILE A 1 93 ? 5.038 5.045 11.675 1.00 96.44 93 ILE A N 1
ATOM 736 C CA . ILE A 1 93 ? 4.777 5.736 10.415 1.00 96.44 93 ILE A CA 1
ATOM 737 C C . ILE A 1 93 ? 6.060 6.277 9.794 1.00 96.44 93 ILE A C 1
ATOM 739 O O . ILE A 1 93 ? 7.024 6.626 10.479 1.00 96.44 93 ILE A O 1
ATOM 743 N N . GLU A 1 94 ? 6.023 6.407 8.476 1.00 95.88 94 GLU A N 1
ATOM 744 C CA . GLU A 1 94 ? 6.964 7.193 7.700 1.00 95.88 94 GLU A CA 1
ATOM 745 C C . GLU A 1 94 ? 6.535 8.666 7.760 1.00 95.88 94 GLU A C 1
ATOM 747 O O . GLU A 1 94 ? 5.478 9.034 7.238 1.00 95.88 94 GLU A O 1
ATOM 752 N N . LEU A 1 95 ? 7.336 9.526 8.389 1.00 94.31 95 LEU A N 1
ATOM 753 C CA . LEU A 1 95 ? 7.171 10.976 8.303 1.00 94.31 95 LEU A CA 1
ATOM 754 C C . LEU A 1 95 ? 8.004 11.519 7.152 1.00 94.31 95 LEU A C 1
ATOM 756 O O . LEU A 1 95 ? 9.199 11.262 7.061 1.00 94.31 95 LEU A O 1
ATOM 760 N N . SER A 1 96 ? 7.375 12.310 6.294 1.00 91.75 96 SER A N 1
ATOM 761 C CA . SER A 1 96 ? 7.984 12.863 5.087 1.00 91.75 96 SER A CA 1
ATOM 762 C C . SER A 1 96 ? 7.788 14.373 5.041 1.00 91.75 96 SER A C 1
ATOM 764 O O . SER A 1 96 ? 6.678 14.861 5.240 1.00 91.75 96 SER A O 1
ATOM 766 N N . ARG A 1 97 ? 8.848 15.123 4.739 1.00 90.44 97 ARG A N 1
ATOM 767 C CA . ARG A 1 97 ? 8.816 16.568 4.465 1.00 90.44 97 ARG A CA 1
ATOM 768 C C . ARG A 1 97 ? 8.841 16.833 2.962 1.00 90.44 97 ARG A C 1
ATOM 770 O O . ARG A 1 97 ? 9.243 15.980 2.167 1.00 90.44 97 ARG A O 1
ATOM 777 N N . TRP A 1 98 ? 8.417 18.028 2.561 1.00 86.75 98 TRP A N 1
ATOM 778 C CA . TRP A 1 98 ? 8.498 18.454 1.166 1.00 86.75 98 TRP A CA 1
ATOM 779 C C . TRP A 1 98 ? 9.956 18.659 0.731 1.00 86.75 98 TRP A C 1
ATOM 781 O O . TRP A 1 98 ? 10.665 19.519 1.259 1.00 86.75 98 TRP A O 1
ATOM 791 N N . HIS A 1 99 ? 10.391 17.907 -0.276 1.00 83.25 99 HIS A N 1
ATOM 792 C CA . HIS A 1 99 ? 11.690 18.063 -0.913 1.00 83.25 99 HIS A CA 1
ATOM 793 C C . HIS A 1 99 ? 11.609 19.179 -1.961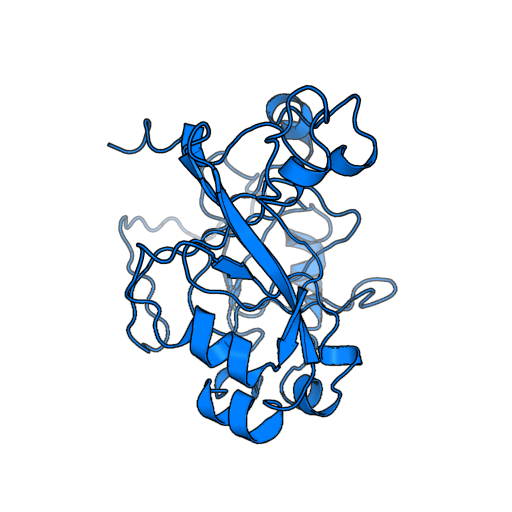 1.00 83.25 99 HIS A C 1
ATOM 795 O O . HIS A 1 99 ? 11.154 18.965 -3.084 1.00 83.25 99 HIS A O 1
ATOM 801 N N . LYS A 1 100 ? 12.069 20.387 -1.611 1.00 81.62 100 LYS A N 1
ATOM 802 C CA . LYS A 1 100 ? 11.932 21.586 -2.464 1.00 81.62 100 LYS A CA 1
ATOM 803 C C . LYS A 1 100 ? 12.578 21.438 -3.843 1.00 81.62 100 LYS A C 1
ATOM 805 O O . LYS A 1 100 ? 11.968 21.826 -4.833 1.00 81.62 100 LYS A O 1
ATOM 810 N N . GLU A 1 101 ? 13.783 20.875 -3.901 1.00 80.12 101 GLU A N 1
ATOM 811 C CA . GLU A 1 101 ? 14.549 20.743 -5.150 1.00 80.12 101 GLU A CA 1
ATOM 812 C C . GLU A 1 101 ? 13.904 19.743 -6.118 1.00 80.12 101 GLU A C 1
ATOM 814 O O . GLU A 1 101 ? 13.627 20.077 -7.266 1.00 80.12 101 GLU A O 1
ATOM 819 N N . GLU A 1 102 ? 13.581 18.541 -5.632 1.00 79.44 102 GLU A N 1
ATOM 820 C CA . GLU A 1 102 ? 12.923 17.498 -6.425 1.00 79.44 102 GLU A CA 1
ATOM 821 C C . GLU A 1 102 ? 11.404 17.679 -6.560 1.00 79.44 102 GLU A C 1
ATOM 823 O O . GLU A 1 102 ? 10.765 16.898 -7.260 1.00 79.44 102 GLU A O 1
ATOM 828 N N . LYS A 1 103 ? 10.819 18.692 -5.906 1.00 82.94 103 LYS A N 1
ATOM 829 C CA . LYS A 1 103 ? 9.384 19.025 -5.925 1.00 82.94 103 LYS A CA 1
ATOM 830 C C . LYS A 1 103 ? 8.470 17.824 -5.647 1.00 82.94 103 LYS A C 1
ATOM 832 O O . LYS A 1 103 ? 7.450 17.639 -6.310 1.00 82.94 103 LYS A O 1
ATOM 837 N N . ARG A 1 104 ? 8.834 17.009 -4.658 1.00 85.38 104 ARG A N 1
ATOM 838 C CA . ARG A 1 104 ? 8.054 15.851 -4.198 1.00 85.38 104 ARG A CA 1
ATOM 839 C C . ARG A 1 104 ? 8.116 15.718 -2.685 1.00 85.38 104 ARG A C 1
ATOM 841 O O . ARG A 1 104 ? 8.977 16.304 -2.038 1.00 85.38 104 ARG A O 1
ATOM 848 N N . TRP A 1 105 ? 7.253 14.882 -2.127 1.00 86.94 105 TRP A N 1
ATOM 849 C CA . TRP A 1 105 ? 7.441 14.393 -0.764 1.00 86.94 105 TRP A CA 1
ATOM 850 C C . TRP A 1 105 ? 8.671 13.489 -0.691 1.00 86.94 105 TRP A C 1
ATOM 852 O O . TRP A 1 105 ? 8.922 12.705 -1.615 1.00 86.94 105 TRP A O 1
ATOM 862 N N . ALA A 1 106 ? 9.449 13.646 0.380 1.00 88.88 106 ALA A N 1
ATOM 863 C CA . ALA A 1 106 ? 10.564 12.762 0.675 1.00 88.88 106 ALA A CA 1
ATOM 864 C C . ALA A 1 106 ? 10.077 11.313 0.829 1.00 88.88 106 ALA A C 1
ATOM 866 O O . ALA A 1 106 ? 8.922 11.072 1.174 1.00 88.88 106 ALA A O 1
ATOM 867 N N . ASP A 1 107 ? 10.949 10.355 0.550 1.00 90.06 107 ASP A N 1
ATOM 868 C CA . ASP A 1 107 ? 10.671 8.930 0.704 1.00 90.06 107 ASP A CA 1
ATOM 869 C C . ASP A 1 107 ? 11.944 8.176 1.102 1.00 90.06 107 ASP A C 1
ATOM 871 O O . ASP A 1 107 ? 13.018 8.763 1.243 1.00 90.06 107 ASP A O 1
ATOM 875 N N . PHE A 1 108 ? 11.845 6.858 1.274 1.00 88.50 108 PHE A N 1
ATOM 876 C CA . PHE A 1 108 ? 12.956 6.035 1.752 1.00 88.50 108 PHE A CA 1
ATOM 877 C C . PHE A 1 108 ? 14.235 6.140 0.907 1.00 88.50 108 PHE A C 1
ATOM 879 O O . PHE A 1 108 ? 15.319 5.884 1.428 1.00 88.50 108 PHE A O 1
ATOM 886 N N . ARG A 1 109 ? 14.161 6.537 -0.374 1.00 88.31 109 ARG A N 1
ATOM 887 C CA . ARG A 1 109 ? 15.363 6.749 -1.198 1.00 88.31 109 ARG A CA 1
ATOM 888 C C . ARG A 1 109 ? 16.245 7.845 -0.612 1.00 88.31 109 ARG A C 1
ATOM 890 O O . ARG A 1 109 ? 17.464 7.753 -0.712 1.00 88.31 109 ARG A O 1
ATOM 897 N N . ASP A 1 110 ? 15.646 8.841 0.035 1.00 86.75 110 ASP A N 1
ATOM 898 C CA . ASP A 1 110 ? 16.347 9.980 0.625 1.00 86.75 110 ASP A CA 1
ATOM 899 C C . ASP A 1 110 ? 17.192 9.593 1.854 1.00 86.75 110 ASP A C 1
ATOM 901 O O . ASP A 1 110 ? 18.175 10.270 2.138 1.00 86.75 110 ASP A O 1
ATOM 905 N N . LEU A 1 111 ? 16.907 8.460 2.514 1.00 84.88 111 LEU A N 1
ATOM 906 C CA . LEU A 1 111 ? 17.757 7.909 3.588 1.00 84.88 111 LEU A CA 1
ATOM 907 C C . LEU A 1 111 ? 19.088 7.354 3.081 1.00 84.88 111 LEU A C 1
ATOM 909 O O . LEU A 1 111 ? 20.075 7.297 3.816 1.00 84.88 111 LEU A O 1
ATOM 913 N N . TYR A 1 112 ? 19.086 6.876 1.840 1.00 82.12 112 TYR A N 1
ATOM 914 C CA . TYR A 1 112 ? 20.159 6.065 1.277 1.00 82.12 112 TYR A CA 1
ATOM 915 C C . TYR A 1 112 ? 20.895 6.772 0.133 1.00 82.12 112 TYR A C 1
ATOM 917 O O . TYR A 1 112 ? 21.842 6.216 -0.427 1.00 82.12 112 TYR A O 1
ATOM 925 N N . LYS A 1 113 ? 20.503 8.000 -0.219 1.00 73.88 113 LYS A N 1
ATOM 926 C CA . LYS A 1 113 ? 21.309 8.863 -1.089 1.00 73.88 113 LYS A CA 1
ATOM 927 C C . LYS A 1 113 ? 22.656 9.164 -0.434 1.00 73.88 113 LYS A C 1
ATOM 929 O O . LYS A 1 113 ? 22.798 9.103 0.787 1.00 73.88 113 LYS A O 1
ATOM 934 N N . ASP A 1 114 ? 23.654 9.458 -1.263 1.00 68.19 114 ASP A N 1
ATOM 935 C CA . ASP A 1 114 ? 24.985 9.824 -0.784 1.00 68.19 114 ASP A CA 1
ATOM 936 C C . ASP A 1 114 ? 24.870 10.964 0.236 1.00 68.19 114 ASP A C 1
ATOM 938 O O . ASP A 1 114 ? 24.353 12.034 -0.083 1.00 68.19 114 ASP A O 1
ATOM 942 N N . LYS A 1 115 ? 25.345 10.734 1.466 1.00 66.00 115 LYS A N 1
ATOM 943 C CA . LYS A 1 115 ? 25.261 11.712 2.558 1.00 66.00 115 LYS A CA 1
ATOM 944 C C . LYS A 1 115 ? 26.008 13.009 2.247 1.00 66.00 115 LYS A C 1
ATOM 946 O O . LYS A 1 115 ? 25.667 14.033 2.826 1.00 66.00 115 LYS A O 1
ATOM 951 N N . ALA A 1 116 ? 26.988 12.988 1.338 1.00 64.06 116 ALA A N 1
ATOM 952 C CA . ALA A 1 116 ? 27.655 14.200 0.864 1.00 64.06 116 ALA A CA 1
ATOM 953 C C . ALA A 1 116 ? 26.726 15.101 0.027 1.00 64.06 116 ALA A C 1
ATOM 955 O O . ALA A 1 116 ? 26.930 16.312 -0.025 1.00 64.06 116 ALA A O 1
ATOM 956 N N . LEU A 1 117 ? 25.711 14.508 -0.607 1.00 64.81 117 LEU A N 1
ATOM 957 C CA . LEU A 1 117 ? 24.687 15.184 -1.406 1.00 64.81 117 LEU A CA 1
ATOM 958 C C . LEU A 1 117 ? 23.339 15.278 -0.675 1.00 64.81 117 LEU A C 1
ATOM 960 O O . LEU A 1 117 ? 22.417 15.918 -1.176 1.00 64.81 117 LEU A O 1
ATOM 964 N N . ALA A 1 118 ? 23.201 14.626 0.481 1.00 63.25 118 ALA A N 1
ATOM 965 C CA . ALA A 1 118 ? 21.966 14.621 1.244 1.00 63.25 118 ALA A CA 1
ATOM 966 C C . ALA A 1 118 ? 21.705 15.996 1.885 1.00 63.25 118 ALA A C 1
ATOM 968 O O . ALA A 1 118 ? 22.647 16.713 2.246 1.00 63.25 118 ALA A O 1
ATOM 969 N N . PRO A 1 119 ? 20.429 16.368 2.079 1.00 63.38 119 PRO A N 1
ATOM 970 C CA . PRO A 1 119 ? 20.087 17.574 2.814 1.00 63.38 119 PRO A CA 1
ATOM 971 C C . PRO A 1 119 ? 20.673 17.531 4.230 1.00 63.38 119 PRO A C 1
ATOM 973 O O . PRO A 1 119 ? 20.732 16.479 4.866 1.00 63.38 119 PRO A O 1
ATOM 976 N N . LYS A 1 120 ? 21.068 18.696 4.754 1.00 68.00 120 LYS A N 1
ATOM 977 C CA . LYS A 1 120 ? 21.551 18.823 6.143 1.00 68.00 120 LYS A CA 1
ATOM 978 C C . LYS A 1 120 ? 20.455 18.578 7.187 1.00 68.00 120 LYS A C 1
ATOM 980 O O . LYS A 1 120 ? 20.773 18.328 8.344 1.00 68.00 120 LYS A O 1
ATOM 985 N N . GLU A 1 121 ? 19.190 18.678 6.786 1.00 73.62 121 GLU A N 1
ATOM 986 C CA . GLU A 1 121 ? 18.021 18.440 7.631 1.00 73.62 121 GLU A CA 1
ATOM 987 C C . GLU A 1 121 ? 17.373 17.100 7.279 1.00 73.62 121 GLU A C 1
ATOM 989 O O . GLU A 1 121 ? 17.279 16.732 6.108 1.00 73.62 121 GLU A O 1
ATOM 994 N N . GLU A 1 122 ? 16.892 16.377 8.292 1.00 78.56 122 GLU A N 1
ATOM 995 C CA . GLU A 1 122 ? 16.187 15.116 8.082 1.00 78.56 122 GLU A CA 1
ATOM 996 C C . GLU A 1 122 ? 14.807 15.378 7.467 1.00 78.56 122 GLU A C 1
ATOM 998 O O . GLU A 1 122 ? 13.909 15.965 8.079 1.00 78.56 122 GLU A O 1
ATOM 1003 N N . ILE A 1 123 ? 14.653 14.953 6.214 1.00 86.50 123 ILE A N 1
ATOM 1004 C CA . ILE A 1 123 ? 13.422 15.133 5.439 1.00 86.50 123 ILE A CA 1
ATOM 1005 C C . ILE A 1 123 ? 12.535 13.885 5.420 1.00 86.50 123 ILE A C 1
ATOM 1007 O O . ILE A 1 123 ? 11.385 13.986 4.999 1.00 86.50 123 ILE A O 1
ATOM 1011 N N . PHE A 1 124 ? 13.032 12.736 5.883 1.00 91.44 124 PHE A N 1
ATOM 1012 C CA . PHE A 1 124 ? 12.287 11.481 5.944 1.00 91.44 124 PHE A CA 1
ATOM 1013 C C . PHE A 1 124 ? 12.668 10.679 7.193 1.00 91.44 124 PHE A C 1
ATOM 1015 O O . PHE A 1 124 ? 13.850 10.449 7.424 1.00 91.44 124 PHE A O 1
ATOM 1022 N N . ILE A 1 125 ? 11.674 10.231 7.964 1.00 93.12 125 ILE A N 1
ATOM 1023 C CA . ILE A 1 125 ? 11.842 9.447 9.197 1.00 93.12 125 ILE A CA 1
ATOM 1024 C C . ILE A 1 125 ? 10.994 8.168 9.065 1.00 93.12 125 ILE A C 1
ATOM 1026 O O . ILE A 1 125 ? 9.770 8.274 9.070 1.00 93.12 125 ILE A O 1
ATOM 1030 N N . PRO A 1 126 ? 11.586 6.964 8.951 1.00 90.94 126 PRO A N 1
ATOM 1031 C CA . PRO A 1 126 ? 10.864 5.753 8.529 1.00 90.94 126 PRO A CA 1
ATOM 1032 C C . PRO A 1 126 ? 10.034 5.045 9.611 1.00 90.94 126 PRO A C 1
ATOM 1034 O O . PRO A 1 126 ? 9.204 4.207 9.279 1.00 90.94 126 PRO A O 1
ATOM 1037 N N . GLN A 1 127 ? 10.318 5.273 10.894 1.00 94.31 127 GLN A N 1
ATOM 1038 C CA . GLN A 1 127 ? 9.765 4.483 12.005 1.00 94.31 127 GLN A CA 1
ATOM 1039 C C . GLN A 1 127 ? 9.367 5.389 13.171 1.00 94.31 127 GLN A C 1
ATOM 1041 O O . GLN A 1 127 ? 9.729 5.142 14.319 1.00 94.31 127 GLN A O 1
ATOM 1046 N N . TYR A 1 128 ? 8.671 6.487 12.876 1.00 96.25 128 TYR A N 1
ATOM 1047 C CA . TYR A 1 128 ? 8.213 7.403 13.914 1.00 96.25 128 TYR A CA 1
ATOM 1048 C C . TYR A 1 128 ? 7.042 6.769 14.688 1.00 96.25 128 TYR A C 1
ATOM 1050 O O . TYR A 1 128 ? 6.019 6.470 14.064 1.00 96.25 128 TYR A O 1
ATOM 1058 N N . PRO A 1 129 ? 7.166 6.536 16.009 1.00 97.50 129 PRO A N 1
ATOM 1059 C CA . PRO A 1 129 ? 6.088 5.968 16.807 1.00 97.50 129 PRO A CA 1
ATOM 1060 C C . PRO A 1 129 ? 5.024 7.030 17.107 1.00 97.50 129 PRO A C 1
ATOM 1062 O O . PRO A 1 129 ? 5.343 8.153 17.494 1.00 97.50 129 PRO A O 1
ATOM 1065 N N . ILE A 1 130 ? 3.753 6.669 16.960 1.00 97.75 130 ILE A N 1
ATOM 1066 C CA . ILE A 1 130 ? 2.607 7.548 17.217 1.00 97.75 130 ILE A CA 1
ATOM 1067 C C . ILE A 1 130 ? 1.392 6.711 17.636 1.00 97.75 130 ILE A C 1
ATOM 1069 O O . ILE A 1 130 ? 1.269 5.558 17.222 1.00 97.75 130 ILE A O 1
ATOM 1073 N N . LEU A 1 131 ? 0.481 7.261 18.443 1.00 98.19 131 LEU A N 1
ATOM 1074 C CA . LEU A 1 131 ? -0.807 6.607 18.687 1.00 98.19 131 LEU A CA 1
ATOM 1075 C C . LEU A 1 131 ? -1.629 6.577 17.395 1.00 98.19 131 LEU A C 1
ATOM 1077 O O . LEU A 1 131 ? -1.633 7.541 16.628 1.00 98.19 131 LEU A O 1
ATOM 1081 N N . LEU A 1 132 ? -2.354 5.486 17.146 1.00 97.06 132 LEU A N 1
ATOM 1082 C CA . LEU A 1 132 ? -3.199 5.379 15.958 1.00 97.06 132 LEU A CA 1
ATOM 1083 C C . LEU A 1 132 ? -4.245 6.502 15.906 1.00 97.06 132 LEU A C 1
ATOM 1085 O O . LEU A 1 132 ? -4.535 7.017 14.829 1.00 97.06 132 LEU A O 1
ATOM 1089 N N . GLU A 1 133 ? -4.791 6.901 17.055 1.00 97.44 133 GLU A N 1
ATOM 1090 C CA . GLU A 1 133 ? -5.715 8.031 17.143 1.00 97.44 133 GLU A CA 1
ATOM 1091 C C . GLU A 1 133 ? -5.075 9.342 16.680 1.00 97.44 133 GLU A C 1
ATOM 1093 O O . GLU A 1 133 ? -5.642 10.027 15.827 1.00 97.44 133 GLU A O 1
ATOM 1098 N N . ASP A 1 134 ? -3.875 9.649 17.169 1.00 96.69 134 ASP A N 1
ATOM 1099 C CA . ASP A 1 134 ? -3.136 10.845 16.766 1.00 96.69 134 ASP A CA 1
ATOM 1100 C C . ASP A 1 134 ? -2.788 10.797 15.277 1.00 96.69 134 ASP A C 1
ATOM 1102 O O . ASP A 1 134 ? -2.978 11.782 14.568 1.00 96.69 134 ASP A O 1
ATOM 1106 N N . PHE A 1 135 ? -2.361 9.640 14.762 1.00 95.56 135 PHE A N 1
ATOM 1107 C CA . PHE A 1 135 ? -2.106 9.464 13.334 1.00 95.56 135 PHE A CA 1
ATOM 1108 C C . PHE A 1 135 ? -3.349 9.769 12.487 1.00 95.56 135 PHE A C 1
ATOM 1110 O O . PHE A 1 135 ? -3.267 10.507 11.503 1.00 95.56 135 PHE A O 1
ATOM 1117 N N . ILE A 1 136 ? -4.506 9.224 12.872 1.00 94.25 136 ILE A N 1
ATOM 1118 C CA . ILE A 1 136 ? -5.767 9.434 12.157 1.00 94.25 136 ILE A CA 1
ATOM 1119 C C . ILE A 1 136 ? -6.191 10.906 12.225 1.00 94.25 136 ILE A C 1
ATOM 1121 O O . ILE A 1 136 ? -6.558 11.479 11.196 1.00 94.25 136 ILE A O 1
ATOM 1125 N N . ASN A 1 137 ? -6.137 11.520 13.407 1.00 93.25 137 ASN A N 1
ATOM 1126 C CA . ASN A 1 137 ? -6.542 12.910 13.601 1.00 93.25 137 ASN A CA 1
ATOM 1127 C C . ASN A 1 137 ? -5.628 13.874 12.833 1.00 93.25 137 ASN A C 1
ATOM 1129 O O . ASN A 1 137 ? -6.128 14.709 12.089 1.00 93.25 137 ASN A O 1
ATOM 1133 N N . ILE A 1 138 ? -4.308 13.708 12.944 1.00 91.31 138 ILE A N 1
ATOM 1134 C CA . ILE A 1 138 ? -3.320 14.621 12.354 1.00 91.31 138 ILE A CA 1
ATOM 1135 C C . ILE A 1 138 ? -3.239 14.468 10.833 1.00 91.31 138 ILE A C 1
ATOM 1137 O O . ILE A 1 138 ? -3.123 15.466 10.127 1.00 91.31 138 ILE A O 1
ATOM 1141 N N . PHE A 1 139 ? -3.259 13.236 10.311 1.00 90.31 139 PHE A N 1
ATOM 1142 C CA . PHE A 1 139 ? -2.925 12.995 8.903 1.00 90.31 139 PHE A CA 1
ATOM 1143 C C . PHE A 1 139 ? -4.098 12.563 8.026 1.00 90.31 139 PHE A C 1
ATOM 1145 O O . PHE A 1 139 ? -3.974 12.665 6.809 1.00 90.31 139 PHE A O 1
ATOM 1152 N N . LEU A 1 140 ? -5.208 12.059 8.580 1.00 89.31 140 LEU A N 1
ATOM 1153 C CA . LEU A 1 140 ? -6.299 11.495 7.768 1.00 89.31 140 LEU A CA 1
ATOM 1154 C C . LEU A 1 140 ? -7.602 12.297 7.817 1.00 89.31 140 LEU A C 1
ATOM 1156 O O . LEU A 1 140 ? -8.295 12.343 6.803 1.00 89.31 140 LEU A O 1
ATOM 1160 N N . ARG A 1 141 ? -7.965 12.887 8.965 1.00 85.31 141 ARG A N 1
ATOM 1161 C CA . ARG A 1 141 ? -9.225 13.638 9.115 1.00 85.31 141 ARG A CA 1
ATOM 1162 C C . ARG A 1 141 ? -9.160 15.031 8.489 1.00 85.31 141 ARG A C 1
ATOM 1164 O O . ARG A 1 141 ? -10.041 15.368 7.705 1.00 85.31 141 ARG A O 1
ATOM 1171 N N . ASP A 1 142 ? -8.087 15.776 8.736 1.00 68.56 142 ASP A N 1
ATOM 1172 C CA . ASP A 1 142 ? -7.946 17.173 8.294 1.00 68.56 142 ASP A CA 1
ATOM 1173 C C . ASP A 1 142 ? -7.234 17.291 6.929 1.00 68.56 142 ASP A C 1
ATOM 1175 O O . ASP A 1 142 ? -6.393 18.153 6.687 1.00 68.56 142 ASP A O 1
ATOM 1179 N N . TYR A 1 143 ? -7.578 16.384 6.007 1.00 58.25 143 TYR A N 1
ATOM 1180 C CA . TYR A 1 143 ? -6.894 16.175 4.723 1.00 58.25 143 TYR A CA 1
ATOM 1181 C C . TYR A 1 143 ? -7.002 17.350 3.722 1.00 58.25 143 TYR A C 1
ATOM 1183 O O . TYR A 1 143 ? -6.317 17.356 2.697 1.00 58.25 143 TYR A O 1
ATOM 1191 N N . GLU A 1 144 ? -7.853 18.347 3.972 1.00 54.09 144 GLU A N 1
ATOM 1192 C CA . GLU A 1 144 ? -8.049 19.455 3.026 1.00 54.09 144 GLU A CA 1
ATOM 1193 C C . GLU A 1 144 ? -6.849 20.410 2.947 1.00 54.09 144 GLU A C 1
ATOM 1195 O O . GLU A 1 144 ? -6.694 21.104 1.938 1.00 54.09 144 GLU A O 1
ATOM 1200 N N . ASP A 1 145 ? -5.945 20.397 3.931 1.00 53.16 145 ASP A N 1
ATOM 1201 C CA . ASP A 1 145 ? -4.763 21.250 3.900 1.00 53.16 145 ASP A CA 1
ATOM 1202 C C . ASP A 1 145 ? -3.584 20.592 3.161 1.00 53.16 145 ASP A C 1
ATOM 1204 O O . ASP A 1 145 ? -2.641 20.046 3.741 1.00 53.16 145 ASP A O 1
ATOM 1208 N N . GLN A 1 146 ? -3.602 20.690 1.829 1.00 51.94 146 GLN A N 1
ATOM 1209 C CA . GLN A 1 146 ? -2.465 20.312 0.977 1.00 51.94 146 GLN A CA 1
ATOM 1210 C C . GLN A 1 146 ? -1.188 21.134 1.259 1.00 51.94 146 GLN A C 1
ATOM 1212 O O . GLN A 1 146 ? -0.149 20.856 0.653 1.00 51.94 146 GLN A O 1
ATOM 1217 N N . THR A 1 147 ? -1.241 22.128 2.157 1.00 55.88 147 THR A N 1
ATOM 1218 C CA . THR A 1 147 ? -0.096 22.943 2.581 1.00 55.88 147 THR A CA 1
ATOM 1219 C C . THR A 1 147 ? 0.575 22.446 3.864 1.00 55.88 147 THR A C 1
ATOM 1221 O O . THR A 1 147 ? 1.593 23.017 4.266 1.00 55.88 147 THR A O 1
ATOM 1224 N N . ALA A 1 148 ? 0.079 21.356 4.472 1.00 68.19 148 ALA A N 1
ATOM 1225 C CA . ALA A 1 148 ? 0.692 20.759 5.655 1.00 68.19 148 ALA A CA 1
ATOM 1226 C C . ALA A 1 148 ? 2.198 20.510 5.427 1.00 68.19 148 ALA A C 1
ATOM 1228 O O . ALA A 1 148 ? 2.572 19.954 4.396 1.00 68.19 148 ALA A O 1
ATOM 1229 N N . PRO A 1 149 ? 3.091 20.893 6.361 1.00 80.50 149 PRO A N 1
ATOM 1230 C CA . PRO A 1 149 ? 4.543 20.825 6.154 1.00 80.50 149 PRO A CA 1
ATOM 1231 C C . PRO A 1 149 ? 5.110 19.396 6.197 1.00 80.50 149 PRO A C 1
ATOM 1233 O O . PRO A 1 149 ? 6.263 19.172 5.814 1.00 80.50 149 PRO A O 1
ATOM 1236 N N . VAL A 1 150 ? 4.323 18.436 6.692 1.00 88.75 150 VAL A N 1
ATOM 1237 C CA . VAL A 1 150 ? 4.716 17.043 6.922 1.00 88.75 150 VAL A CA 1
ATOM 1238 C C . VAL A 1 150 ? 3.575 16.118 6.504 1.00 88.75 150 VAL A C 1
ATOM 1240 O O . VAL A 1 150 ? 2.411 16.404 6.773 1.00 88.75 150 VAL A O 1
ATOM 1243 N N . LYS A 1 151 ? 3.918 14.979 5.899 1.00 89.56 151 LYS A N 1
ATOM 1244 C CA . LYS A 1 151 ? 3.010 13.853 5.664 1.00 89.56 151 LYS A CA 1
ATOM 1245 C C . LYS A 1 151 ? 3.399 12.658 6.519 1.00 89.56 151 LYS A C 1
ATOM 1247 O O . LYS A 1 151 ? 4.580 12.348 6.626 1.00 89.56 151 LYS A O 1
ATOM 1252 N N . GLY A 1 152 ? 2.400 11.976 7.064 1.00 92.81 152 GLY A N 1
ATOM 1253 C CA . GLY A 1 152 ? 2.546 10.686 7.726 1.00 92.81 152 GLY A CA 1
ATOM 1254 C C . GLY A 1 152 ? 1.997 9.568 6.849 1.00 92.81 152 GLY A C 1
ATOM 1255 O O . GLY A 1 152 ? 0.901 9.692 6.301 1.00 92.81 152 GLY A O 1
ATOM 1256 N N . TYR A 1 153 ? 2.737 8.472 6.723 1.00 94.56 153 TYR A N 1
ATOM 1257 C CA . TYR A 1 153 ? 2.306 7.281 6.001 1.00 94.56 153 TYR A CA 1
ATOM 1258 C C . TYR A 1 153 ? 2.586 6.031 6.832 1.00 94.56 153 TYR A C 1
ATOM 1260 O O . TYR A 1 153 ? 3.732 5.669 7.070 1.00 94.56 153 TYR A O 1
ATOM 1268 N N . LEU A 1 154 ? 1.533 5.350 7.276 1.00 95.88 154 LEU A N 1
ATOM 1269 C CA . LEU A 1 154 ? 1.657 4.029 7.875 1.00 95.88 154 LEU A CA 1
ATOM 1270 C C . LEU A 1 154 ? 1.852 3.036 6.734 1.00 95.88 154 LEU A C 1
ATOM 1272 O O . LEU A 1 154 ? 0.911 2.743 5.994 1.00 95.88 154 LEU A O 1
ATOM 1276 N N . ALA A 1 155 ? 3.076 2.549 6.564 1.00 92.19 155 ALA A N 1
ATOM 1277 C CA . ALA A 1 155 ? 3.451 1.697 5.447 1.00 92.19 155 ALA A CA 1
ATOM 1278 C C . ALA A 1 155 ? 4.117 0.408 5.922 1.00 92.19 155 ALA A C 1
ATOM 1280 O O . ALA A 1 155 ? 4.916 0.413 6.855 1.00 92.19 155 ALA A O 1
ATOM 1281 N N . GLN A 1 156 ? 3.798 -0.696 5.237 1.00 87.81 156 GLN A N 1
ATOM 1282 C CA . GLN A 1 156 ? 4.461 -1.995 5.413 1.00 87.81 156 GLN A CA 1
ATOM 1283 C C . GLN A 1 156 ? 4.445 -2.526 6.862 1.00 87.81 156 GLN A C 1
ATOM 1285 O O . GLN A 1 156 ? 5.340 -3.263 7.264 1.00 87.81 156 GLN A O 1
ATOM 1290 N N . GLN A 1 157 ? 3.423 -2.172 7.646 1.00 87.88 157 GLN A N 1
ATOM 1291 C CA . GLN A 1 157 ? 3.295 -2.632 9.029 1.00 87.88 157 GLN A CA 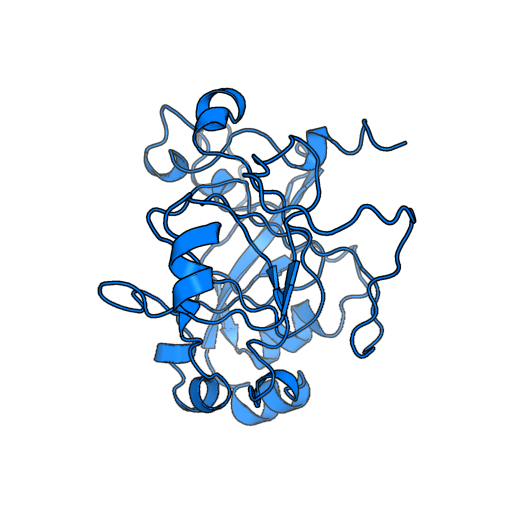1
ATOM 1292 C C . GLN A 1 157 ? 2.533 -3.955 9.081 1.00 87.88 157 GLN A C 1
ATOM 1294 O O . GLN A 1 157 ? 1.464 -4.075 8.481 1.00 87.88 157 GLN A O 1
ATOM 1299 N N . GLN A 1 158 ? 3.015 -4.920 9.861 1.00 90.25 158 GLN A N 1
ATOM 1300 C CA . GLN A 1 158 ? 2.331 -6.201 10.072 1.00 90.25 158 GLN A CA 1
ATOM 1301 C C . GLN A 1 158 ? 1.225 -6.101 11.135 1.00 90.25 158 GLN A C 1
ATOM 1303 O O . GLN A 1 158 ? 1.053 -7.002 11.951 1.00 90.25 158 GLN A O 1
ATOM 1308 N N . LEU A 1 159 ? 0.423 -5.028 11.096 1.00 88.38 159 LEU A N 1
ATOM 1309 C CA . LEU A 1 159 ? -0.597 -4.745 12.114 1.00 88.38 159 LEU A CA 1
ATOM 1310 C C . LEU A 1 159 ? -1.607 -5.879 12.303 1.00 88.38 159 LEU A C 1
ATOM 1312 O O . LEU A 1 159 ? -2.151 -6.015 13.386 1.00 88.38 159 LEU A O 1
ATOM 1316 N N . LEU A 1 160 ? -1.870 -6.699 11.282 1.00 89.75 160 LEU A N 1
ATOM 1317 C CA . LEU A 1 160 ? -2.780 -7.846 11.413 1.00 89.75 160 LEU A CA 1
ATOM 1318 C C . LEU A 1 160 ? -2.188 -8.988 12.255 1.00 89.75 160 LEU A C 1
ATOM 1320 O O . LEU A 1 160 ? -2.931 -9.839 12.737 1.00 89.75 160 LEU A O 1
ATOM 1324 N N . ASN A 1 161 ? -0.865 -9.031 12.410 1.00 88.56 161 ASN A N 1
ATOM 1325 C CA . ASN A 1 161 ? -0.190 -9.961 13.311 1.00 88.56 161 ASN A CA 1
ATOM 1326 C C . ASN A 1 161 ? -0.138 -9.386 14.731 1.00 88.56 161 ASN A C 1
ATOM 1328 O O . ASN A 1 161 ? -0.368 -10.118 15.690 1.00 88.56 161 ASN A O 1
ATOM 1332 N N . ASP A 1 162 ? 0.100 -8.078 14.846 1.00 86.94 162 ASP A N 1
ATOM 1333 C CA . ASP A 1 162 ? 0.221 -7.390 16.136 1.00 86.94 162 ASP A CA 1
ATOM 1334 C C . ASP A 1 162 ? -1.146 -7.117 16.795 1.00 86.94 162 ASP A C 1
ATOM 1336 O O . ASP A 1 162 ? -1.244 -7.037 18.018 1.00 86.94 162 ASP A O 1
ATOM 1340 N N . LEU A 1 163 ? -2.214 -7.006 15.995 1.00 89.88 163 LEU A N 1
ATOM 1341 C CA . LEU A 1 163 ? -3.594 -6.756 16.422 1.00 89.88 163 LEU A CA 1
ATOM 1342 C C . LEU A 1 163 ? -4.544 -7.830 15.854 1.00 89.88 163 LEU A C 1
ATOM 1344 O O . LEU A 1 163 ? -5.200 -7.599 14.832 1.00 89.88 163 LEU A O 1
ATOM 1348 N N . PRO A 1 164 ? -4.680 -8.999 16.507 1.00 90.88 164 PRO A N 1
ATOM 1349 C CA . PRO A 1 164 ? -5.552 -10.076 16.031 1.00 90.88 164 PRO A CA 1
ATOM 1350 C C . PRO A 1 164 ? -7.014 -9.649 15.825 1.00 90.88 164 PRO A C 1
ATOM 1352 O O . PRO A 1 164 ? -7.635 -10.044 14.843 1.00 90.88 164 PRO A O 1
ATOM 1355 N N . GLU A 1 165 ? -7.541 -8.767 16.678 1.00 91.81 165 GLU A N 1
ATOM 1356 C CA . GLU A 1 165 ? -8.895 -8.207 16.538 1.00 91.81 165 GLU A CA 1
ATOM 1357 C C . GLU A 1 165 ? -9.084 -7.391 15.247 1.00 91.81 165 GLU A C 1
ATOM 1359 O O . GLU A 1 165 ? -10.189 -7.315 14.704 1.00 91.81 165 GLU A O 1
ATOM 1364 N N . LEU A 1 166 ? -8.016 -6.767 14.734 1.00 89.75 166 LEU A N 1
ATOM 1365 C CA . LEU A 1 166 ? -8.043 -6.089 13.438 1.00 89.75 166 LEU A CA 1
ATOM 1366 C C . LEU A 1 166 ? -8.108 -7.121 12.301 1.00 89.75 166 LEU A C 1
ATOM 1368 O O . LEU A 1 166 ? -8.818 -6.916 11.316 1.00 89.75 166 LEU A O 1
ATOM 1372 N N . ALA A 1 167 ? -7.415 -8.252 12.451 1.00 90.44 167 ALA A N 1
ATOM 1373 C CA . ALA A 1 167 ? -7.406 -9.333 11.469 1.00 90.44 167 ALA A CA 1
ATOM 1374 C C . ALA A 1 167 ? -8.764 -10.040 11.330 1.00 90.44 167 ALA A C 1
ATOM 1376 O O . ALA A 1 167 ? -9.092 -10.477 10.234 1.00 90.44 167 ALA A O 1
ATOM 1377 N N . GLU A 1 168 ? -9.600 -10.081 12.373 1.00 91.50 168 GLU A N 1
ATOM 1378 C CA . GLU A 1 168 ? -10.948 -10.683 12.319 1.00 91.50 168 GLU A CA 1
ATOM 1379 C C . GLU A 1 168 ? -11.889 -10.048 11.279 1.00 91.50 168 GLU A C 1
ATOM 1381 O O . GLU A 1 168 ? -12.939 -10.610 10.946 1.00 91.50 168 GLU A O 1
ATOM 1386 N N . GLY A 1 169 ? -11.561 -8.847 10.794 1.00 89.12 169 GLY A N 1
ATOM 1387 C CA . GLY A 1 169 ? -12.323 -8.175 9.746 1.00 89.12 169 GLY A CA 1
ATOM 1388 C C . GLY A 1 169 ? -11.921 -8.549 8.319 1.00 89.12 169 GLY A C 1
ATOM 1389 O O . GLY A 1 169 ? -12.552 -8.057 7.379 1.00 89.12 169 GLY A O 1
ATOM 1390 N N . ILE A 1 170 ? -10.880 -9.366 8.157 1.00 91.62 170 ILE A N 1
ATOM 1391 C CA . ILE A 1 170 ? -10.213 -9.655 6.889 1.00 91.62 170 ILE A CA 1
ATOM 1392 C C . ILE A 1 170 ? -10.163 -11.170 6.690 1.00 91.62 170 ILE A C 1
ATOM 1394 O O . ILE A 1 170 ? -9.731 -11.912 7.567 1.00 91.62 170 ILE A O 1
ATOM 1398 N N . GLU A 1 171 ? -10.581 -11.622 5.512 1.00 89.75 171 GLU A N 1
ATOM 1399 C CA . GLU A 1 171 ? -10.483 -13.024 5.107 1.00 89.75 171 GLU A CA 1
ATOM 1400 C C . GLU A 1 171 ? -9.418 -13.155 4.021 1.00 89.75 171 GLU A C 1
ATOM 1402 O O . GLU A 1 171 ? -9.487 -12.476 2.995 1.00 89.75 171 GLU A O 1
ATOM 1407 N N . ASP A 1 172 ? -8.435 -14.026 4.222 1.00 86.94 172 ASP A N 1
ATOM 1408 C CA . ASP A 1 172 ? -7.390 -14.232 3.225 1.00 86.94 172 ASP A CA 1
ATOM 1409 C C . ASP A 1 172 ? -7.994 -14.865 1.953 1.00 86.94 172 ASP A C 1
ATOM 1411 O O . ASP A 1 172 ? -8.559 -15.961 2.020 1.00 86.94 172 ASP A O 1
ATOM 1415 N N . PRO A 1 173 ? -7.910 -14.205 0.779 1.00 84.94 173 PRO A N 1
ATOM 1416 C CA . PRO A 1 173 ? -8.484 -14.747 -0.443 1.00 84.94 173 PRO A CA 1
ATOM 1417 C C . PRO A 1 173 ? -7.673 -15.959 -0.908 1.00 84.94 173 PRO A C 1
ATOM 1419 O O . PRO A 1 173 ? -6.448 -15.980 -0.775 1.00 84.94 173 PRO A O 1
ATOM 1422 N N . GLU A 1 174 ? -8.325 -16.936 -1.546 1.00 87.94 174 GLU A N 1
ATOM 1423 C CA . GLU A 1 174 ? -7.658 -18.154 -2.039 1.00 87.94 174 GLU A CA 1
ATOM 1424 C C . GLU A 1 174 ? -6.449 -17.850 -2.944 1.00 87.94 174 GLU A C 1
ATOM 1426 O O . GLU A 1 174 ? -5.428 -18.530 -2.880 1.00 87.94 174 GLU A O 1
ATOM 1431 N N . TYR A 1 175 ? -6.507 -16.752 -3.704 1.00 87.12 175 TYR A N 1
ATOM 1432 C CA . TYR A 1 175 ? -5.436 -16.282 -4.589 1.00 87.12 175 TYR A CA 1
ATOM 1433 C C . TYR A 1 175 ? -4.154 -15.855 -3.856 1.00 87.12 175 TYR A C 1
ATOM 1435 O O . TYR A 1 175 ? -3.094 -15.783 -4.476 1.00 87.12 175 TYR A O 1
ATOM 1443 N N . ALA A 1 176 ? -4.236 -15.548 -2.558 1.00 86.25 176 ALA A N 1
ATOM 1444 C CA . ALA A 1 176 ? -3.079 -15.230 -1.724 1.00 86.25 176 ALA A CA 1
ATOM 1445 C C . ALA A 1 176 ? -2.413 -16.489 -1.143 1.00 86.25 176 ALA A C 1
ATOM 1447 O O . ALA A 1 176 ? -1.263 -16.429 -0.712 1.00 86.25 176 ALA A O 1
ATOM 1448 N N . ASN A 1 177 ? -3.104 -17.632 -1.155 1.00 85.50 177 ASN A N 1
ATOM 1449 C CA . ASN A 1 177 ? -2.651 -18.866 -0.524 1.00 85.50 177 ASN A CA 1
ATOM 1450 C C . ASN A 1 177 ? -2.095 -19.869 -1.550 1.00 85.50 177 ASN A C 1
ATOM 1452 O O . ASN A 1 177 ? -2.600 -20.979 -1.713 1.00 85.50 177 ASN A O 1
ATOM 1456 N N . ILE A 1 178 ? -1.054 -19.458 -2.276 1.00 84.12 178 ILE A N 1
ATOM 1457 C CA . ILE A 1 178 ? -0.392 -20.283 -3.296 1.00 84.12 178 ILE A CA 1
ATOM 1458 C C . ILE A 1 178 ? 0.957 -20.776 -2.769 1.00 84.12 178 ILE A C 1
ATOM 1460 O O . ILE A 1 178 ? 1.707 -20.026 -2.148 1.00 84.12 178 ILE A O 1
ATOM 1464 N N . GLY A 1 179 ? 1.301 -22.036 -3.049 1.00 84.75 179 GLY A N 1
ATOM 1465 C CA . GLY A 1 179 ? 2.585 -22.618 -2.652 1.00 84.75 179 GLY A CA 1
ATOM 1466 C C . GLY A 1 179 ? 2.692 -22.785 -1.136 1.00 84.75 179 GLY A C 1
ATOM 1467 O O . GLY A 1 179 ? 1.884 -23.489 -0.541 1.00 84.75 179 GLY A O 1
ATOM 1468 N N . SER A 1 180 ? 3.684 -22.141 -0.513 1.00 84.25 180 SER A N 1
ATOM 1469 C CA . SER A 1 180 ? 3.877 -22.150 0.948 1.00 84.25 180 SER A CA 1
ATOM 1470 C C . SER A 1 180 ? 2.892 -21.253 1.710 1.00 84.25 180 SER A C 1
ATOM 1472 O O . SER A 1 180 ? 3.023 -21.105 2.923 1.00 84.25 180 SER A O 1
ATOM 1474 N N . GLY A 1 181 ? 1.939 -20.636 1.010 1.00 87.31 181 GLY A N 1
ATOM 1475 C CA . GLY A 1 181 ? 0.942 -19.746 1.589 1.00 87.31 181 GLY A CA 1
ATOM 1476 C C . GLY A 1 181 ? 1.457 -18.329 1.830 1.00 87.31 181 GLY A C 1
ATOM 1477 O O . GLY A 1 181 ? 2.420 -17.871 1.208 1.00 87.31 181 GLY A O 1
ATOM 1478 N N . ILE A 1 182 ? 0.773 -17.611 2.720 1.00 86.69 182 ILE A N 1
ATOM 1479 C CA . ILE A 1 182 ? 1.002 -16.183 2.954 1.00 86.69 182 ILE A CA 1
ATOM 1480 C C . ILE A 1 182 ? 2.246 -15.982 3.817 1.00 86.69 182 ILE A C 1
ATOM 1482 O O . ILE A 1 182 ? 2.272 -16.335 4.992 1.00 86.69 182 ILE A O 1
ATOM 1486 N N . TYR A 1 183 ? 3.264 -15.355 3.229 1.00 85.44 183 TYR A N 1
ATOM 1487 C CA . TYR A 1 183 ? 4.504 -15.032 3.932 1.00 85.44 183 TYR A CA 1
ATOM 1488 C C . TYR A 1 183 ? 4.346 -13.845 4.895 1.00 85.44 183 TYR A C 1
ATOM 1490 O O . TYR A 1 183 ? 4.839 -13.886 6.018 1.00 85.44 183 TYR A O 1
ATOM 1498 N N . GLN A 1 184 ? 3.667 -12.776 4.461 1.00 87.44 184 GLN A N 1
ATOM 1499 C CA . GLN A 1 184 ? 3.483 -11.544 5.235 1.00 87.44 184 GLN A CA 1
ATOM 1500 C C . GLN A 1 184 ? 2.134 -10.892 4.935 1.00 87.44 184 GLN A C 1
ATOM 1502 O O . GLN A 1 184 ? 1.681 -10.878 3.790 1.00 87.44 184 GLN A O 1
ATOM 1507 N N . ARG A 1 185 ? 1.534 -10.283 5.966 1.00 89.56 185 ARG A N 1
ATOM 1508 C CA . ARG A 1 185 ? 0.308 -9.482 5.867 1.00 89.56 185 ARG A CA 1
ATOM 1509 C C . ARG A 1 185 ? 0.596 -8.063 6.326 1.00 89.56 185 ARG A C 1
ATOM 1511 O O . ARG A 1 185 ? 0.705 -7.803 7.519 1.00 89.56 185 ARG A O 1
ATOM 1518 N N . ASN A 1 186 ? 0.730 -7.163 5.360 1.00 92.25 186 ASN A N 1
ATOM 1519 C CA . ASN A 1 186 ? 1.074 -5.769 5.604 1.00 92.25 186 ASN A CA 1
ATOM 1520 C C . ASN A 1 186 ? -0.155 -4.867 5.463 1.00 92.25 186 ASN A C 1
ATOM 1522 O O . ASN A 1 186 ? -1.012 -5.088 4.607 1.00 92.25 186 ASN A O 1
ATOM 1526 N N . VAL A 1 187 ? -0.205 -3.822 6.284 1.00 94.06 187 VAL A N 1
ATOM 1527 C CA . VAL A 1 187 ? -1.224 -2.775 6.268 1.00 94.06 187 VAL A CA 1
ATOM 1528 C C . VAL A 1 187 ? -0.595 -1.473 5.791 1.00 94.06 187 VAL A C 1
ATOM 1530 O O . VAL A 1 187 ? 0.536 -1.132 6.146 1.00 94.06 187 VAL A O 1
ATOM 1533 N N . TRP A 1 188 ? -1.356 -0.750 4.970 1.00 95.25 188 TRP A N 1
ATOM 1534 C CA . TRP A 1 188 ? -1.030 0.600 4.536 1.00 95.25 188 TRP A CA 1
ATOM 1535 C C . TRP A 1 188 ? -2.200 1.524 4.846 1.00 95.25 188 TRP A C 1
ATOM 1537 O O . TRP A 1 188 ? -3.325 1.248 4.427 1.00 95.25 188 TRP A O 1
ATOM 1547 N N . LEU A 1 189 ? -1.922 2.637 5.513 1.00 94.12 189 LEU A N 1
ATOM 1548 C CA . LEU A 1 189 ? -2.886 3.695 5.784 1.00 94.12 189 LEU A CA 1
ATOM 1549 C C . LEU A 1 189 ? -2.189 5.041 5.606 1.00 94.12 189 LEU A C 1
ATOM 1551 O O . LEU A 1 189 ? -1.110 5.270 6.144 1.00 94.12 189 LEU A O 1
ATOM 1555 N N . GLY A 1 190 ? -2.777 5.934 4.822 1.00 92.06 190 GLY A N 1
ATOM 1556 C CA . GLY A 1 190 ? -2.164 7.225 4.552 1.00 92.06 190 GLY A CA 1
ATOM 1557 C C . GLY A 1 190 ? -3.114 8.188 3.856 1.00 92.06 190 GLY A C 1
ATOM 1558 O O . GLY A 1 190 ? -4.094 7.743 3.249 1.00 92.06 190 GLY A O 1
ATOM 1559 N N . PRO A 1 191 ? -2.823 9.495 3.930 1.00 87.81 191 PRO A N 1
ATOM 1560 C CA . PRO A 1 191 ? -3.558 10.503 3.189 1.00 87.81 191 PRO A CA 1
ATOM 1561 C C . PRO A 1 191 ? -3.356 10.339 1.683 1.00 87.81 191 PRO A C 1
ATOM 1563 O O . PRO A 1 191 ? -2.443 9.646 1.213 1.00 87.81 191 PRO A O 1
ATOM 1566 N N . ALA A 1 192 ? -4.183 11.021 0.894 1.00 83.00 192 ALA A N 1
ATOM 1567 C CA . ALA A 1 192 ? -3.936 11.086 -0.537 1.00 83.00 192 ALA A CA 1
ATOM 1568 C C . ALA A 1 192 ? -2.643 11.868 -0.863 1.00 83.00 192 ALA A C 1
ATOM 1570 O O . ALA A 1 192 ? -2.071 12.622 -0.066 1.00 83.00 192 ALA A O 1
ATOM 1571 N N . GLY A 1 193 ? -2.083 11.554 -2.030 1.00 79.81 193 GLY A N 1
ATOM 1572 C CA . GLY A 1 193 ? -0.731 11.959 -2.402 1.00 79.81 193 GLY A CA 1
ATOM 1573 C C . GLY A 1 193 ? 0.389 11.301 -1.582 1.00 79.81 193 GLY A C 1
ATOM 1574 O O . GLY A 1 193 ? 1.516 11.791 -1.643 1.00 79.81 193 GLY A O 1
ATOM 1575 N N . THR A 1 194 ? 0.117 10.250 -0.799 1.00 86.25 194 THR A N 1
ATOM 1576 C CA . THR A 1 194 ? 1.166 9.306 -0.375 1.00 86.25 194 THR A CA 1
ATOM 1577 C C . THR A 1 194 ? 1.668 8.539 -1.594 1.00 86.25 194 THR A C 1
ATOM 1579 O O . THR A 1 194 ? 0.887 8.140 -2.462 1.00 86.25 194 THR A O 1
ATOM 1582 N N . ILE A 1 195 ? 2.986 8.375 -1.688 1.00 85.31 195 ILE A N 1
ATOM 1583 C CA . ILE A 1 195 ? 3.645 7.780 -2.851 1.00 85.31 195 ILE A CA 1
ATOM 1584 C C . ILE A 1 195 ? 4.596 6.704 -2.359 1.00 85.31 195 ILE A C 1
ATOM 1586 O O . ILE A 1 195 ? 5.440 6.950 -1.504 1.00 85.31 195 ILE A O 1
ATOM 1590 N N . THR A 1 196 ? 4.492 5.520 -2.953 1.00 88.31 196 THR A N 1
ATOM 1591 C CA . THR A 1 196 ? 5.532 4.500 -2.846 1.00 88.31 196 THR A CA 1
ATOM 1592 C C . THR A 1 196 ? 6.342 4.515 -4.145 1.00 88.31 196 THR A C 1
ATOM 1594 O O . THR A 1 196 ? 5.758 4.277 -5.208 1.00 88.31 196 THR A O 1
ATOM 1597 N N . PRO A 1 197 ? 7.655 4.814 -4.095 1.00 89.44 197 PRO A N 1
ATOM 1598 C CA . PRO A 1 197 ? 8.538 4.776 -5.258 1.00 89.44 197 PRO A CA 1
ATOM 1599 C C . PRO A 1 197 ? 8.468 3.463 -6.033 1.00 89.44 197 PRO A C 1
ATOM 1601 O O . PRO A 1 197 ? 8.138 2.415 -5.478 1.00 89.44 197 PRO A O 1
ATOM 1604 N N . LEU A 1 198 ? 8.836 3.504 -7.314 1.00 90.44 198 LEU A N 1
ATOM 1605 C CA . LEU A 1 198 ? 8.938 2.297 -8.125 1.00 90.44 198 LEU A CA 1
ATOM 1606 C C . LEU A 1 198 ? 9.948 1.331 -7.543 1.00 90.44 198 LEU A C 1
ATOM 1608 O O . LEU A 1 198 ? 11.132 1.654 -7.444 1.00 90.44 198 LEU A O 1
ATOM 1612 N N . HIS A 1 199 ? 9.488 0.123 -7.265 1.00 90.50 199 HIS A N 1
ATOM 1613 C CA . HIS A 1 199 ? 10.336 -0.959 -6.816 1.00 90.50 199 HIS A CA 1
ATOM 1614 C C . HIS A 1 199 ? 9.806 -2.313 -7.293 1.00 90.50 199 HIS A C 1
ATOM 1616 O O . HIS A 1 199 ? 8.729 -2.429 -7.892 1.00 90.50 199 HIS A O 1
ATOM 1622 N N . ARG A 1 200 ? 10.592 -3.355 -7.030 1.00 88.44 200 ARG A N 1
ATOM 1623 C CA . ARG A 1 200 ? 10.181 -4.753 -7.132 1.00 88.44 200 ARG A CA 1
ATOM 1624 C C . ARG A 1 200 ? 10.269 -5.429 -5.769 1.00 88.44 200 ARG A C 1
ATOM 1626 O O . ARG A 1 200 ? 11.239 -5.236 -5.033 1.00 88.44 200 ARG A O 1
ATOM 1633 N N . ASP A 1 201 ? 9.284 -6.268 -5.495 1.00 87.88 201 ASP A N 1
ATOM 1634 C CA . ASP A 1 201 ? 9.282 -7.164 -4.346 1.00 87.88 201 ASP A CA 1
ATOM 1635 C C . ASP A 1 201 ? 9.894 -8.518 -4.736 1.00 87.88 201 ASP A C 1
ATOM 1637 O O . ASP A 1 201 ? 9.780 -8.932 -5.897 1.00 87.88 201 ASP A O 1
ATOM 1641 N N . PRO A 1 202 ? 10.502 -9.248 -3.786 1.00 83.94 202 PRO A N 1
ATOM 1642 C CA . PRO A 1 202 ? 10.916 -10.632 -4.002 1.00 83.94 202 PRO A CA 1
ATOM 1643 C C . PRO A 1 202 ? 9.738 -11.625 -3.920 1.00 83.94 202 PRO A C 1
ATOM 1645 O O . PRO A 1 202 ? 9.949 -12.824 -4.078 1.00 83.94 202 PRO A O 1
ATOM 1648 N N . TYR A 1 203 ? 8.512 -11.145 -3.680 1.00 84.88 203 TYR A N 1
ATOM 1649 C CA . TYR A 1 203 ? 7.315 -11.960 -3.463 1.00 84.88 203 TYR A CA 1
ATOM 1650 C C . TYR A 1 203 ? 6.267 -11.765 -4.568 1.00 84.88 203 TYR A C 1
ATOM 1652 O O . TYR A 1 203 ? 6.200 -10.719 -5.223 1.00 84.88 203 TYR A O 1
ATOM 1660 N N . HIS A 1 204 ? 5.384 -12.753 -4.731 1.00 86.81 204 HIS A N 1
ATOM 1661 C CA . HIS A 1 204 ? 4.067 -12.503 -5.319 1.00 86.81 204 HIS A CA 1
ATOM 1662 C C . HIS A 1 204 ? 3.230 -11.695 -4.323 1.00 86.81 204 HIS A C 1
ATOM 1664 O O . HIS A 1 204 ? 3.367 -11.864 -3.114 1.00 86.81 204 HIS A O 1
ATOM 1670 N N . ASN A 1 205 ? 2.392 -10.787 -4.819 1.00 89.88 205 ASN A N 1
ATOM 1671 C CA . ASN A 1 205 ? 1.706 -9.819 -3.971 1.00 89.88 205 ASN A CA 1
ATOM 1672 C C . ASN A 1 205 ? 0.224 -9.755 -4.350 1.00 89.88 205 ASN A C 1
ATOM 1674 O O . ASN A 1 205 ? -0.107 -9.670 -5.532 1.00 89.88 205 ASN A O 1
ATOM 1678 N N . VAL A 1 206 ? -0.646 -9.751 -3.343 1.00 91.50 206 VAL A N 1
ATOM 1679 C CA . VAL A 1 206 ? -2.073 -9.446 -3.478 1.00 91.50 206 VAL A CA 1
ATOM 1680 C C . VAL A 1 206 ? -2.319 -8.146 -2.724 1.00 91.50 206 VAL A C 1
ATOM 1682 O O . VAL A 1 206 ? -2.117 -8.068 -1.515 1.00 91.50 206 VAL A O 1
ATOM 1685 N N . LEU A 1 207 ? -2.725 -7.096 -3.441 1.00 94.38 207 LEU A N 1
ATOM 1686 C CA . LEU A 1 207 ? -3.126 -5.833 -2.824 1.00 94.38 207 LEU A CA 1
ATOM 1687 C C . LEU A 1 207 ? -4.644 -5.777 -2.693 1.00 94.38 207 LEU A C 1
ATOM 1689 O O . LEU A 1 207 ? -5.347 -5.722 -3.698 1.00 94.38 207 LEU A O 1
ATOM 1693 N N . ALA A 1 208 ? -5.117 -5.693 -1.457 1.00 93.62 208 ALA A N 1
ATOM 1694 C CA . ALA A 1 208 ? -6.517 -5.474 -1.135 1.00 93.62 208 ALA A CA 1
ATOM 1695 C C . ALA A 1 208 ? -6.762 -3.988 -0.819 1.00 93.62 208 ALA A C 1
ATOM 1697 O O . ALA A 1 208 ? -6.180 -3.446 0.122 1.00 93.62 208 ALA A O 1
ATOM 1698 N N . GLN A 1 209 ? -7.600 -3.314 -1.613 1.00 94.31 209 GLN A N 1
ATOM 1699 C CA . GLN A 1 209 ? -7.952 -1.908 -1.394 1.00 94.31 209 GLN A CA 1
ATOM 1700 C C . GLN A 1 209 ? -9.289 -1.808 -0.656 1.00 94.31 209 GLN A C 1
ATOM 1702 O O . GLN A 1 209 ? -10.346 -1.956 -1.264 1.00 94.31 209 GLN A O 1
ATOM 1707 N N . VAL A 1 210 ? -9.242 -1.531 0.648 1.00 91.75 210 VAL A N 1
ATOM 1708 C CA . VAL A 1 210 ? -10.455 -1.428 1.476 1.00 91.75 210 VAL A CA 1
ATOM 1709 C C . VAL A 1 210 ? -11.124 -0.058 1.310 1.00 91.75 210 VAL A C 1
ATOM 1711 O O . VAL A 1 210 ? -12.338 0.007 1.133 1.00 91.75 210 VAL A O 1
ATOM 1714 N N . TRP A 1 211 ? -10.348 1.032 1.314 1.00 89.88 211 TRP A N 1
ATOM 1715 C CA . TRP A 1 211 ? -10.854 2.412 1.290 1.00 89.88 211 TRP A CA 1
ATOM 1716 C C . TRP A 1 211 ? -10.115 3.319 0.314 1.00 89.88 211 TRP A C 1
ATOM 1718 O O . TRP A 1 211 ? -8.897 3.242 0.213 1.00 89.88 211 TRP A O 1
ATOM 1728 N N . GLY A 1 212 ? -10.820 4.259 -0.315 1.00 89.19 212 GLY A N 1
ATOM 1729 C CA . GLY A 1 212 ? -10.216 5.207 -1.253 1.00 89.19 212 GLY A CA 1
ATOM 1730 C C . GLY A 1 212 ? -9.716 4.537 -2.536 1.00 89.19 212 GLY A C 1
ATOM 1731 O O . GLY A 1 212 ? -10.143 3.438 -2.893 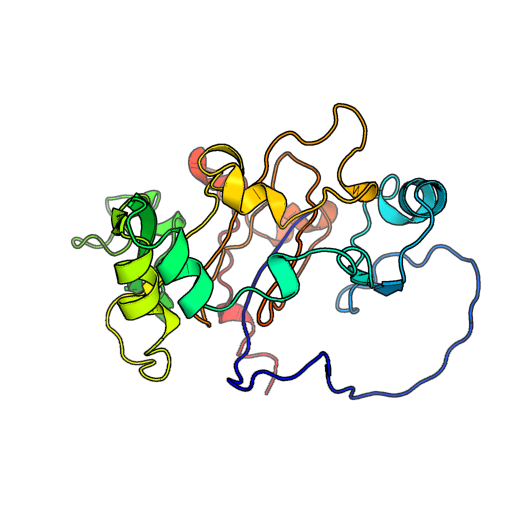1.00 89.19 212 GLY A O 1
ATOM 1732 N N . SER A 1 213 ? -8.816 5.212 -3.247 1.00 87.06 213 SER A N 1
ATOM 1733 C CA . SER A 1 213 ? -8.306 4.790 -4.555 1.00 87.06 213 SER A CA 1
ATOM 1734 C C . SER A 1 213 ? -6.779 4.769 -4.590 1.00 87.06 213 SER A C 1
ATOM 1736 O O . SER A 1 213 ? -6.102 5.565 -3.939 1.00 87.06 213 SER A O 1
ATOM 1738 N N . LYS A 1 214 ? -6.239 3.851 -5.400 1.00 86.50 214 LYS A N 1
ATOM 1739 C CA . LYS A 1 214 ? -4.832 3.821 -5.805 1.00 86.50 214 LYS A CA 1
ATOM 1740 C C . LYS A 1 214 ? -4.734 3.581 -7.316 1.00 86.50 214 LYS A C 1
ATOM 1742 O O . LYS A 1 214 ? -5.153 2.543 -7.812 1.00 86.50 214 LYS A O 1
ATOM 1747 N N . TYR A 1 215 ? -4.166 4.522 -8.048 1.00 88.25 215 TYR A N 1
ATOM 1748 C CA . TYR A 1 215 ? -3.514 4.363 -9.334 1.00 88.25 215 TYR A CA 1
ATOM 1749 C C . TYR A 1 215 ? -2.250 3.526 -9.171 1.00 88.25 215 TYR A C 1
ATOM 1751 O O . TYR A 1 215 ? -1.376 3.788 -8.349 1.00 88.25 215 TYR A O 1
ATOM 1759 N N . ILE A 1 216 ? -2.175 2.483 -9.978 1.00 86.19 216 ILE A N 1
ATOM 1760 C CA . ILE A 1 216 ? -1.115 1.493 -9.949 1.00 86.19 216 ILE A CA 1
ATOM 1761 C C . ILE A 1 216 ? -0.612 1.395 -11.376 1.00 86.19 216 ILE A C 1
ATOM 1763 O O . ILE A 1 216 ? -1.323 0.937 -12.266 1.00 86.19 216 ILE A O 1
ATOM 1767 N N . ARG A 1 217 ? 0.620 1.838 -11.599 1.00 87.75 217 ARG A N 1
ATOM 1768 C CA . ARG A 1 217 ? 1.383 1.430 -12.772 1.00 87.75 217 ARG A CA 1
ATOM 1769 C C . ARG A 1 217 ? 1.973 0.044 -12.515 1.00 87.75 217 ARG A C 1
ATOM 1771 O O . ARG A 1 217 ? 2.093 -0.363 -11.371 1.00 87.75 217 ARG A O 1
ATOM 1778 N N . VAL A 1 218 ? 2.312 -0.711 -13.546 1.00 85.94 218 VAL A N 1
ATOM 1779 C CA . VAL A 1 218 ? 3.039 -1.983 -13.431 1.00 85.94 218 VAL A CA 1
ATOM 1780 C C . VAL A 1 218 ? 3.925 -2.108 -14.661 1.00 85.94 218 VAL A C 1
ATOM 1782 O O . VAL A 1 218 ? 3.531 -1.688 -15.746 1.00 85.94 218 VAL A O 1
ATOM 1785 N N . TYR A 1 219 ? 5.126 -2.653 -14.495 1.00 87.12 219 TYR A N 1
ATOM 1786 C CA . TYR A 1 219 ? 6.046 -2.918 -15.599 1.00 87.12 219 TYR A CA 1
ATOM 1787 C C . TYR A 1 219 ? 6.429 -4.394 -15.576 1.00 87.12 219 TYR A C 1
ATOM 1789 O O . TYR A 1 219 ? 6.505 -5.016 -14.512 1.00 87.12 219 TYR A O 1
ATOM 1797 N N . ALA A 1 220 ? 6.630 -4.973 -16.756 1.00 87.06 220 ALA A N 1
ATOM 1798 C CA . ALA A 1 220 ? 7.122 -6.336 -16.853 1.00 87.06 220 ALA A CA 1
ATOM 1799 C C . ALA A 1 220 ? 8.592 -6.392 -16.394 1.00 87.06 220 ALA A C 1
ATOM 1801 O O . ALA A 1 220 ? 9.332 -5.428 -16.604 1.00 87.06 220 ALA A O 1
ATOM 1802 N N . PRO A 1 221 ? 9.065 -7.514 -15.820 1.00 85.94 221 PRO A N 1
ATOM 1803 C CA . PRO A 1 221 ? 10.477 -7.676 -15.465 1.00 85.94 221 PRO A CA 1
ATOM 1804 C C . PRO A 1 221 ? 11.441 -7.441 -16.638 1.00 85.94 221 PRO A C 1
ATOM 1806 O O . PRO A 1 221 ? 12.559 -6.976 -16.423 1.00 85.94 221 PRO A O 1
ATOM 1809 N N . THR A 1 222 ? 11.000 -7.692 -17.873 1.00 86.88 222 THR A N 1
ATOM 1810 C CA . THR A 1 222 ? 11.750 -7.416 -19.110 1.00 86.88 222 THR A CA 1
ATOM 1811 C C . THR A 1 222 ? 12.045 -5.930 -19.329 1.00 86.88 222 THR A C 1
ATOM 1813 O O . THR A 1 222 ? 12.962 -5.597 -20.068 1.00 86.88 222 THR A O 1
ATOM 1816 N N . GLU A 1 223 ? 11.324 -5.027 -18.662 1.00 88.38 223 GLU A N 1
ATOM 1817 C CA . GLU A 1 223 ? 11.534 -3.578 -18.748 1.00 88.38 223 GLU A CA 1
ATOM 1818 C C . GLU A 1 223 ? 12.561 -3.058 -17.727 1.00 88.38 223 GLU A C 1
ATOM 1820 O O . GLU A 1 223 ? 12.849 -1.865 -17.720 1.00 88.38 223 GLU A O 1
ATOM 1825 N N . THR A 1 224 ? 13.136 -3.920 -16.873 1.00 88.06 224 THR A N 1
ATOM 1826 C CA . THR A 1 224 ? 14.002 -3.519 -15.739 1.00 88.06 224 THR A CA 1
ATOM 1827 C C . THR A 1 224 ? 15.127 -2.561 -16.138 1.00 88.06 224 THR A C 1
ATOM 1829 O O . THR A 1 224 ? 15.392 -1.604 -15.415 1.00 88.06 224 THR A O 1
ATOM 1832 N N . GLU A 1 225 ? 15.774 -2.770 -17.286 1.00 89.50 225 GLU A N 1
ATOM 1833 C CA . GLU A 1 225 ? 16.877 -1.907 -17.736 1.00 89.50 225 GLU A CA 1
ATOM 1834 C C . GLU A 1 225 ? 16.433 -0.464 -18.012 1.00 89.50 225 GLU A C 1
ATOM 1836 O O . GLU A 1 225 ? 17.178 0.472 -17.729 1.00 89.50 225 GLU A O 1
ATOM 1841 N N . LYS A 1 226 ? 15.193 -0.269 -18.479 1.00 90.12 226 LYS A N 1
ATOM 1842 C CA . LYS A 1 226 ? 14.604 1.053 -18.759 1.00 90.12 226 LYS A CA 1
ATOM 1843 C C . LYS A 1 226 ? 14.118 1.770 -17.500 1.00 90.12 226 LYS A C 1
ATOM 1845 O O . LYS A 1 226 ? 13.689 2.918 -17.570 1.00 90.12 226 LYS A O 1
ATOM 1850 N N . LEU A 1 227 ? 14.145 1.085 -16.359 1.00 89.38 227 LEU A N 1
ATOM 1851 C CA . LEU A 1 227 ? 13.707 1.607 -15.068 1.00 89.38 227 LEU A CA 1
ATOM 1852 C C . LEU A 1 227 ? 14.876 2.071 -14.195 1.00 89.38 227 LEU A C 1
ATOM 1854 O O . LEU A 1 227 ? 14.639 2.511 -13.079 1.00 89.38 227 LEU A O 1
ATOM 1858 N N . TYR A 1 228 ? 16.117 1.985 -14.685 1.00 92.12 228 TYR A N 1
ATOM 1859 C CA . TYR A 1 228 ? 17.310 2.525 -14.021 1.00 92.12 228 TYR A CA 1
ATOM 1860 C C . TYR A 1 228 ? 17.361 2.202 -12.513 1.00 92.12 228 TYR A C 1
ATOM 1862 O O . TYR A 1 228 ? 17.279 3.108 -11.683 1.00 92.12 228 TYR A O 1
ATOM 1870 N N . PRO A 1 229 ? 17.418 0.915 -12.123 1.00 89.56 229 PRO A N 1
ATOM 1871 C CA . PRO A 1 229 ? 17.538 0.561 -10.716 1.00 89.56 229 PRO A CA 1
ATOM 1872 C C . PRO A 1 229 ? 18.879 1.037 -10.149 1.00 89.56 229 PRO A C 1
ATOM 1874 O O . PRO A 1 229 ? 19.899 0.964 -10.842 1.00 89.56 229 PRO A O 1
ATOM 1877 N N . PHE A 1 230 ? 18.899 1.438 -8.873 1.00 88.50 230 PHE A N 1
ATOM 1878 C CA . PHE A 1 230 ? 20.138 1.855 -8.210 1.00 88.50 230 PHE A CA 1
ATOM 1879 C C . PHE A 1 230 ? 21.174 0.722 -8.253 1.00 88.50 230 PHE A C 1
ATOM 1881 O O . PHE A 1 230 ? 20.955 -0.371 -7.729 1.00 88.50 230 PHE A O 1
ATOM 1888 N N . LYS A 1 231 ? 22.334 0.974 -8.869 1.00 85.56 231 LYS A N 1
ATOM 1889 C CA . LYS A 1 231 ? 23.369 -0.063 -9.064 1.00 85.56 231 LYS A CA 1
ATOM 1890 C C . LYS A 1 231 ? 24.302 -0.208 -7.863 1.00 85.56 231 LYS A C 1
ATOM 1892 O O . LYS A 1 231 ? 24.646 -1.322 -7.457 1.00 85.56 231 LYS A O 1
ATOM 1897 N N . THR A 1 232 ? 24.724 0.921 -7.305 1.00 83.06 232 THR A N 1
ATOM 1898 C CA . THR A 1 232 ? 25.763 0.994 -6.268 1.00 83.06 232 THR A CA 1
ATOM 1899 C C . THR A 1 232 ? 25.195 0.852 -4.860 1.00 83.06 232 THR A C 1
ATOM 1901 O O . THR A 1 232 ? 25.838 0.250 -4.002 1.00 83.06 232 THR A O 1
ATOM 1904 N N . ASN A 1 233 ? 23.974 1.334 -4.620 1.00 82.56 233 ASN A N 1
ATOM 1905 C CA . ASN A 1 233 ? 23.347 1.264 -3.308 1.00 82.56 233 ASN A CA 1
ATOM 1906 C C . ASN A 1 233 ? 22.654 -0.088 -3.080 1.00 82.56 233 ASN A C 1
ATOM 1908 O O . ASN A 1 233 ? 21.616 -0.362 -3.677 1.00 82.56 233 ASN A O 1
ATOM 1912 N N . LEU A 1 234 ? 23.208 -0.911 -2.183 1.00 83.50 234 LEU A N 1
ATOM 1913 C CA . LEU A 1 234 ? 22.689 -2.246 -1.854 1.00 83.50 234 LEU A CA 1
ATOM 1914 C C . LEU A 1 234 ? 21.233 -2.241 -1.359 1.00 83.50 234 LEU A C 1
ATOM 1916 O O . LEU A 1 234 ? 20.492 -3.161 -1.698 1.00 83.50 234 LEU A O 1
ATOM 1920 N N . TYR A 1 235 ? 20.821 -1.212 -0.615 1.00 84.94 235 TYR A N 1
ATOM 1921 C CA . TYR A 1 235 ? 19.477 -1.086 -0.042 1.00 84.94 235 TYR A CA 1
ATOM 1922 C C . TYR A 1 235 ? 18.428 -0.634 -1.063 1.00 84.94 235 TYR A C 1
ATOM 1924 O O . TYR A 1 235 ? 17.240 -0.849 -0.855 1.00 84.94 235 TYR A O 1
ATOM 1932 N N . LEU A 1 236 ? 18.858 -0.042 -2.183 1.00 87.50 236 LEU A N 1
ATOM 1933 C CA . LEU A 1 236 ? 17.970 0.488 -3.220 1.00 87.50 236 LEU A CA 1
ATOM 1934 C C . LEU A 1 236 ? 18.001 -0.317 -4.530 1.00 87.50 236 LEU A C 1
ATOM 1936 O O . LEU A 1 236 ? 17.368 0.089 -5.499 1.00 87.50 236 LEU A O 1
ATOM 1940 N N . ARG A 1 237 ? 18.686 -1.469 -4.598 1.00 88.62 237 ARG A N 1
ATOM 1941 C CA . ARG A 1 237 ? 18.826 -2.264 -5.845 1.00 88.62 237 ARG A CA 1
ATOM 1942 C C . ARG A 1 237 ? 17.514 -2.740 -6.458 1.00 88.62 237 ARG A C 1
ATOM 1944 O O . ARG A 1 237 ? 17.460 -3.091 -7.636 1.00 88.62 237 ARG A O 1
ATOM 1951 N N . ASN A 1 238 ? 16.468 -2.837 -5.651 1.00 88.38 238 ASN A N 1
ATOM 1952 C CA . ASN A 1 238 ? 15.133 -3.191 -6.105 1.00 88.38 238 ASN A CA 1
ATOM 1953 C C . ASN A 1 238 ? 14.283 -1.963 -6.459 1.00 88.38 238 ASN A C 1
ATOM 1955 O O . ASN A 1 238 ? 13.135 -2.148 -6.840 1.00 88.38 238 ASN A O 1
ATOM 1959 N N . THR A 1 239 ? 14.821 -0.753 -6.330 1.00 90.75 239 THR A N 1
ATOM 1960 C CA . THR A 1 239 ? 14.132 0.530 -6.475 1.00 90.75 239 THR A CA 1
ATOM 1961 C C . THR A 1 239 ? 14.681 1.278 -7.686 1.00 90.75 239 THR A C 1
ATOM 1963 O O . THR A 1 239 ? 15.868 1.204 -7.988 1.00 90.75 239 THR A O 1
ATOM 1966 N N . SER A 1 240 ? 13.815 1.987 -8.399 1.00 90.50 240 SER A N 1
ATOM 1967 C CA . SER A 1 240 ? 14.164 2.775 -9.585 1.00 90.50 240 SER A CA 1
ATOM 1968 C C . SER A 1 240 ? 14.573 4.203 -9.232 1.00 90.50 240 SER A C 1
ATOM 1970 O O . SER A 1 240 ? 13.971 4.846 -8.365 1.00 90.50 240 SER A O 1
ATOM 1972 N N . GLU A 1 241 ? 15.543 4.727 -9.977 1.00 86.88 241 GLU A N 1
ATOM 1973 C CA . GLU A 1 241 ? 15.962 6.130 -9.927 1.00 86.88 241 GLU A CA 1
ATOM 1974 C C . GLU A 1 241 ? 14.930 7.070 -10.574 1.00 86.88 241 GLU A C 1
ATOM 1976 O O . GLU A 1 241 ? 14.836 8.243 -10.213 1.00 86.88 241 GLU A O 1
ATOM 1981 N N . VAL A 1 242 ? 14.091 6.560 -11.483 1.00 83.81 242 VAL A N 1
ATOM 1982 C CA . VAL A 1 242 ? 13.054 7.349 -12.163 1.00 83.81 242 VAL A CA 1
ATOM 1983 C C . VAL A 1 242 ? 12.035 7.885 -11.151 1.00 83.81 242 VAL A C 1
ATOM 1985 O O . VAL A 1 242 ? 11.388 7.126 -10.422 1.00 83.81 242 VAL A O 1
ATOM 1988 N N . SER A 1 243 ? 11.868 9.211 -11.121 1.00 71.69 243 SER A N 1
ATOM 1989 C CA . SER A 1 243 ? 10.826 9.882 -10.338 1.00 71.69 243 SER A CA 1
ATOM 1990 C C . SER A 1 243 ? 9.479 9.875 -11.070 1.00 71.69 243 SER A C 1
ATOM 1992 O O . SER A 1 243 ? 9.410 9.986 -12.294 1.00 71.69 243 SER A O 1
ATOM 1994 N N . HIS A 1 244 ? 8.388 9.807 -10.305 1.00 62.88 244 HIS A N 1
ATOM 1995 C CA . HIS A 1 244 ? 7.007 9.842 -10.803 1.00 62.88 244 HIS A CA 1
ATOM 1996 C C . HIS A 1 244 ? 6.659 11.150 -11.540 1.00 62.88 244 HIS A C 1
ATOM 1998 O O . HIS A 1 244 ? 5.755 11.162 -12.373 1.00 62.88 244 HIS A O 1
ATOM 2004 N N . LEU A 1 245 ? 7.396 12.236 -11.277 1.00 52.44 245 LEU A N 1
ATOM 2005 C CA . LEU A 1 245 ? 7.176 13.558 -11.876 1.00 52.44 245 LEU A CA 1
ATOM 2006 C C . LEU A 1 245 ? 7.549 13.649 -13.362 1.00 52.44 245 LEU A C 1
ATOM 2008 O O . LEU A 1 245 ? 7.171 14.609 -14.022 1.00 52.44 245 LEU A O 1
ATOM 2012 N N . LEU A 1 246 ? 8.254 12.664 -13.923 1.00 43.84 246 LEU A N 1
ATOM 2013 C CA . LEU A 1 246 ? 8.693 12.721 -15.322 1.00 43.84 246 LEU A CA 1
ATOM 2014 C C . LEU A 1 246 ? 7.557 12.551 -16.350 1.00 43.84 246 LEU A C 1
ATOM 2016 O O . LEU A 1 246 ? 7.806 12.696 -17.540 1.00 43.84 246 LEU A O 1
ATOM 2020 N N . HIS A 1 247 ? 6.321 12.255 -15.930 1.00 38.25 247 HIS A N 1
ATOM 2021 C CA . HIS A 1 247 ? 5.189 12.051 -16.849 1.00 38.25 247 HIS A CA 1
ATOM 2022 C C . HIS A 1 247 ? 4.050 13.071 -16.738 1.00 38.25 247 HIS A C 1
ATOM 2024 O O . HIS A 1 247 ? 3.161 13.042 -17.585 1.00 38.25 247 HIS A O 1
ATOM 2030 N N . SER A 1 248 ? 4.067 14.003 -15.778 1.00 33.47 248 SER A N 1
ATOM 2031 C CA . SER A 1 248 ? 3.068 15.087 -15.755 1.00 33.47 248 SER A CA 1
ATOM 2032 C C . SER A 1 248 ? 3.221 16.072 -16.927 1.00 33.47 248 SER A C 1
ATOM 2034 O O . SER A 1 248 ? 2.324 16.869 -17.167 1.00 33.47 248 SER A O 1
ATOM 2036 N N . LEU A 1 249 ? 4.314 15.978 -17.695 1.00 28.80 249 LEU A N 1
ATOM 2037 C CA . LEU A 1 249 ? 4.556 16.737 -18.930 1.00 28.80 249 LEU A CA 1
ATOM 2038 C C . LEU A 1 249 ? 4.013 16.069 -20.210 1.00 28.80 249 LEU A C 1
ATOM 2040 O O . LEU A 1 249 ? 4.140 16.650 -21.280 1.00 28.80 249 LEU A O 1
ATOM 2044 N N . LEU A 1 250 ? 3.439 14.861 -20.133 1.00 27.20 250 LEU A N 1
ATOM 2045 C CA . LEU A 1 250 ? 2.978 14.100 -21.311 1.00 27.20 250 LEU A CA 1
ATOM 2046 C C . LEU A 1 250 ? 1.460 13.854 -21.343 1.00 27.20 250 LEU A C 1
ATOM 2048 O O . LEU A 1 250 ? 0.986 13.099 -22.188 1.00 27.20 250 LEU A O 1
ATOM 2052 N N . LEU A 1 251 ? 0.700 14.467 -20.432 1.00 27.05 251 LEU A N 1
ATOM 2053 C CA . LEU A 1 251 ? -0.762 14.328 -20.352 1.00 27.05 251 LEU A CA 1
ATOM 2054 C C . LEU A 1 251 ? -1.509 15.676 -20.370 1.00 27.05 251 LEU A C 1
ATOM 2056 O O . LEU A 1 251 ? -2.623 15.759 -19.859 1.00 27.05 251 LEU A O 1
ATOM 2060 N N . THR A 1 252 ? -0.916 16.718 -20.960 1.00 29.56 252 THR A N 1
ATOM 2061 C CA . THR A 1 252 ? -1.635 17.948 -21.347 1.00 29.56 252 THR A CA 1
ATOM 2062 C C . THR A 1 252 ? -2.086 17.879 -22.793 1.00 29.56 252 THR A C 1
ATOM 2064 O O . THR A 1 252 ? -1.211 17.565 -23.633 1.00 29.56 252 THR A O 1
#

Foldseek 3Di:
DWKWWAFDDDPDPDPDDDDDDDDDDDDDDPDDDDDDPPDDAAEDEQDPPVCCCPNDVVVPGDYHYPPLCVQQLLLVDDLVNCCVPQQQPKAFKKKAFQDVVVRATDDPVLVQPDPVPHDPDDGIDGGDIDGSNCLCVVFPPVLPPPVPRMWIKRWFDQVCVVPVVVVVRGDDGPNQQPDVHHPGDGDIDTHGRDTDATFDDPDDDDDDDSDHDIDMDDDDPVCVVVQCFDDPGPVGNRGGPDDPVPCVVPPD

InterPro domains:
  IPR003347 JmjC domain [PS51184] (152-252)
  IPR041667 Cupin-like domain 8 [PF13621] (52-234)

Sequence (252 aa):
MMKWMWGDGAGKVNLARSLLLGSRNMGFSSSNQGIVAGAPVSRVHAPRFQDFIRDWFQPQFPVVIESAMENWKARSWTLDTLIKKFGQTTVHIELSRWHKEEKRWADFRDLYKDKALAPKEEIFIPQYPILLEDFINIFLRDYEDQTAPVKGYLAQQQLLNDLPELAEGIEDPEYANIGSGIYQRNVWLGPAGTITPLHRDPYHNVLAQVWGSKYIRVYAPTETEKLYPFKTNLYLRNTSEVSHLLHSLLLT

Radius of gyration: 19.48 Å; chains: 1; bounding box: 48×46×51 Å

Organism: Ceratopteris richardii (NCBI:txid49495)

pLDDT: mean 77.73, std 23.11, range [21.97, 98.19]